Protein AF-A0A9D7C7S6-F1 (afdb_monomer)

Secondary structure (DSSP, 8-state):
---TT-SSPPP---TTTS--EEEEEEEEEEE--TTSTTEEEEEEEEEEEEEEEEESSBS-SSS-TTSBPTT-EEEEEEEEEEEEEEEEEE-TTSEEEEEEEEEEEEEEEETTTEEEEEEEEEEEEEEEEEEGGGTTEEEEEEEEEEEEEEEEEETTS-----SEEEEEEEEEEEEE-

Structure (mmCIF, N/CA/C/O backbone):
data_AF-A0A9D7C7S6-F1
#
_entry.id   AF-A0A9D7C7S6-F1
#
loop_
_atom_site.group_PDB
_atom_site.id
_atom_site.type_symbol
_atom_site.label_atom_id
_atom_site.label_alt_id
_atom_site.label_comp_id
_atom_site.label_asym_id
_atom_site.label_entity_id
_atom_site.label_seq_id
_atom_site.pdbx_PDB_ins_code
_atom_site.Cartn_x
_atom_site.Cartn_y
_atom_site.Cartn_z
_atom_site.occupancy
_atom_site.B_iso_or_equiv
_atom_site.auth_seq_id
_atom_site.auth_comp_id
_atom_site.auth_asym_id
_atom_site.auth_atom_id
_atom_site.pdbx_PDB_model_num
ATOM 1 N N . MET A 1 1 ? 17.535 4.057 -43.728 1.00 37.56 1 MET A N 1
ATOM 2 C CA . MET A 1 1 ? 18.943 4.141 -44.164 1.00 37.56 1 MET A CA 1
ATOM 3 C C . MET A 1 1 ? 19.696 4.804 -43.029 1.00 37.56 1 MET A C 1
ATOM 5 O O . MET A 1 1 ? 19.274 5.884 -42.623 1.00 37.56 1 MET A O 1
ATOM 9 N N . ALA A 1 2 ? 20.692 4.121 -42.466 1.00 46.72 2 ALA A N 1
ATOM 10 C CA . ALA A 1 2 ? 21.503 4.664 -41.384 1.00 46.72 2 ALA A CA 1
ATOM 11 C C . ALA A 1 2 ? 22.285 5.886 -41.866 1.00 46.72 2 ALA A C 1
ATOM 13 O O . ALA A 1 2 ? 22.820 5.862 -42.972 1.00 46.72 2 ALA A O 1
ATOM 14 N N . ASP A 1 3 ? 22.282 6.953 -41.067 1.00 51.72 3 ASP A N 1
ATOM 15 C CA . ASP A 1 3 ? 23.104 8.132 -41.324 1.00 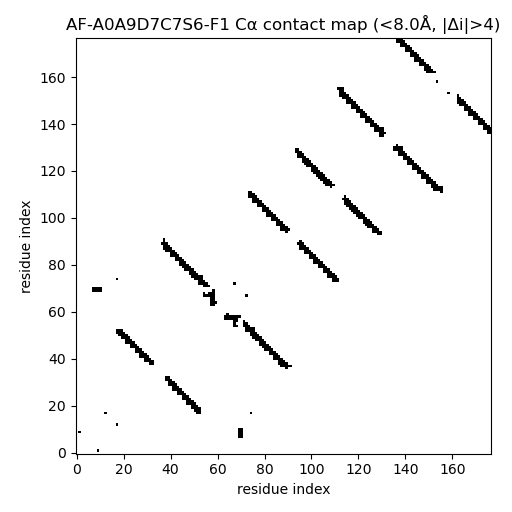51.72 3 ASP A CA 1
ATOM 16 C C . ASP A 1 3 ? 24.534 7.815 -40.860 1.00 51.72 3 ASP A C 1
ATOM 18 O O . ASP A 1 3 ? 24.745 7.635 -39.659 1.00 51.72 3 ASP A O 1
ATOM 22 N N . PRO A 1 4 ? 25.508 7.704 -41.779 1.00 55.78 4 PRO A N 1
ATOM 23 C CA . PRO A 1 4 ? 26.873 7.316 -41.441 1.00 55.78 4 PRO A CA 1
ATOM 24 C C . PRO A 1 4 ? 27.629 8.385 -40.633 1.00 55.78 4 PRO A C 1
ATOM 26 O O . PRO A 1 4 ? 28.754 8.126 -40.212 1.00 55.78 4 PRO A O 1
ATOM 29 N N . ALA A 1 5 ? 27.054 9.576 -40.422 1.00 61.16 5 ALA A N 1
ATOM 30 C CA . ALA A 1 5 ? 27.671 10.650 -39.644 1.00 61.16 5 ALA A CA 1
ATOM 31 C C . ALA A 1 5 ? 27.493 10.507 -38.121 1.00 61.16 5 ALA A C 1
ATOM 33 O O . ALA A 1 5 ? 28.120 11.250 -37.363 1.00 61.16 5 ALA A O 1
ATOM 34 N N . LEU A 1 6 ? 26.642 9.588 -37.656 1.00 56.22 6 LEU A N 1
ATOM 35 C CA . LEU A 1 6 ? 26.353 9.434 -36.233 1.00 56.22 6 LEU A CA 1
ATOM 36 C C . LEU A 1 6 ? 27.237 8.336 -35.615 1.00 56.22 6 LEU A C 1
ATOM 38 O O . LEU A 1 6 ? 27.232 7.209 -36.105 1.00 56.22 6 LEU A O 1
ATOM 42 N N . PRO A 1 7 ? 27.989 8.621 -34.531 1.00 58.31 7 PRO A N 1
ATOM 43 C CA . PRO A 1 7 ? 28.917 7.666 -33.914 1.00 58.31 7 PRO A CA 1
ATOM 44 C C . PRO A 1 7 ? 28.220 6.571 -33.080 1.00 58.31 7 PRO A C 1
ATOM 46 O O . PRO A 1 7 ? 28.862 5.935 -32.248 1.00 58.31 7 PRO A O 1
ATOM 49 N N . PHE A 1 8 ? 26.916 6.366 -33.261 1.00 56.53 8 PHE A N 1
ATOM 50 C CA . PHE A 1 8 ?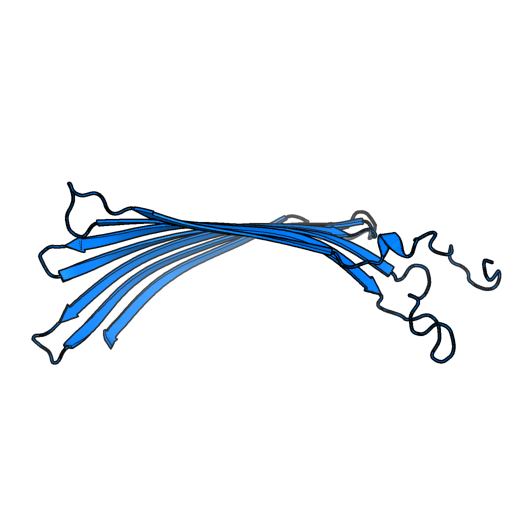 26.088 5.447 -32.482 1.00 56.53 8 PHE A CA 1
ATOM 51 C C . PHE A 1 8 ? 25.145 4.653 -33.394 1.00 56.53 8 PHE A C 1
ATOM 53 O O . PHE A 1 8 ? 24.718 5.126 -34.448 1.00 56.53 8 PHE A O 1
ATOM 60 N N . GLU A 1 9 ? 24.853 3.419 -32.985 1.00 55.91 9 GLU A N 1
ATOM 61 C CA . GLU A 1 9 ? 24.022 2.473 -33.728 1.00 55.91 9 GLU A CA 1
ATOM 62 C C . GLU A 1 9 ? 22.568 2.979 -33.811 1.00 55.91 9 GLU A C 1
ATOM 64 O O . GLU A 1 9 ? 22.035 3.537 -32.852 1.00 55.91 9 GLU A O 1
ATOM 69 N N . GLN A 1 10 ? 21.929 2.852 -34.979 1.00 56.25 10 GLN A N 1
ATOM 70 C CA . GLN A 1 10 ? 20.525 3.240 -35.142 1.00 56.25 10 GLN A CA 1
ATOM 71 C C . GLN A 1 10 ? 19.610 2.156 -34.567 1.00 56.25 10 GLN A C 1
ATOM 73 O O . GLN A 1 10 ? 19.699 1.001 -34.982 1.00 56.25 10 GLN A O 1
ATOM 78 N N . ASP A 1 11 ? 18.699 2.545 -33.671 1.00 57.41 11 ASP A N 1
ATOM 79 C CA . ASP A 1 11 ? 17.731 1.630 -33.063 1.00 57.41 11 ASP A CA 1
ATOM 80 C C . ASP A 1 11 ? 16.878 0.919 -34.130 1.00 57.41 11 ASP A C 1
ATOM 82 O O . ASP A 1 11 ? 16.282 1.550 -35.007 1.00 57.41 11 ASP A O 1
ATOM 86 N N . SER A 1 12 ? 16.799 -0.413 -34.042 1.00 59.94 12 SER A N 1
ATOM 87 C CA . SER A 1 12 ? 16.034 -1.288 -34.950 1.00 59.94 12 SER A CA 1
ATOM 88 C C . SER A 1 12 ? 14.562 -1.461 -34.540 1.00 59.94 12 SER A C 1
ATOM 90 O O . SER A 1 12 ? 13.911 -2.434 -34.916 1.00 59.94 12 SER A O 1
ATOM 92 N N . LEU A 1 13 ? 14.033 -0.514 -33.763 1.00 64.44 13 LEU A N 1
ATOM 93 C CA . LEU A 1 13 ? 12.711 -0.597 -33.146 1.00 64.44 13 LEU A CA 1
ATOM 94 C C . LEU A 1 13 ? 11.596 -0.346 -34.170 1.00 64.44 13 LEU A C 1
ATOM 96 O O . LEU A 1 13 ? 11.633 0.613 -34.947 1.00 64.44 13 LEU A O 1
ATOM 100 N N . SER A 1 14 ? 10.591 -1.221 -34.171 1.00 66.50 14 SER A N 1
ATOM 101 C CA . SER A 1 14 ? 9.409 -1.115 -35.027 1.00 66.50 14 SER A CA 1
ATOM 102 C C . SER A 1 14 ? 8.343 -0.230 -34.373 1.00 66.50 14 SER A C 1
ATOM 104 O O . SER A 1 14 ? 8.267 -0.120 -33.153 1.00 66.50 14 SER A O 1
ATOM 106 N N . ASN A 1 15 ? 7.436 0.354 -35.167 1.00 65.69 15 ASN A N 1
ATOM 107 C CA . ASN A 1 15 ? 6.277 1.094 -34.641 1.00 65.69 15 ASN A CA 1
ATOM 108 C C . ASN A 1 15 ? 5.407 0.248 -33.687 1.00 65.69 15 ASN A C 1
ATOM 110 O O . ASN A 1 15 ? 4.714 0.807 -32.841 1.00 65.69 15 ASN A O 1
ATOM 114 N N . SER A 1 16 ? 5.430 -1.083 -33.820 1.00 66.19 16 SER A N 1
ATOM 115 C CA . SER A 1 16 ? 4.766 -2.014 -32.895 1.00 66.19 16 SER A CA 1
ATOM 116 C C . SER A 1 16 ? 5.350 -1.989 -31.483 1.00 66.19 16 SER A C 1
ATOM 118 O O . SER A 1 16 ? 4.636 -2.281 -30.526 1.00 66.19 16 SER A O 1
ATOM 120 N N . ASP A 1 17 ? 6.624 -1.627 -31.363 1.00 68.38 17 ASP A N 1
ATOM 121 C CA . ASP A 1 17 ? 7.404 -1.703 -30.127 1.00 68.38 17 ASP A CA 1
ATOM 122 C C . ASP A 1 17 ? 7.366 -0.373 -29.359 1.00 68.38 17 ASP A C 1
ATOM 124 O O . ASP A 1 17 ? 7.762 -0.304 -28.205 1.00 68.38 17 ASP A O 1
ATOM 128 N N . ILE A 1 18 ? 6.865 0.687 -30.003 1.00 72.94 18 ILE A N 1
ATOM 129 C CA . ILE A 1 18 ? 6.716 2.039 -29.442 1.00 72.94 18 ILE A CA 1
ATOM 130 C C . ILE A 1 18 ? 5.276 2.262 -28.940 1.00 72.94 18 ILE A C 1
ATOM 132 O O . ILE A 1 18 ? 4.985 3.226 -28.246 1.00 72.94 18 ILE A O 1
ATOM 136 N N . GLY A 1 19 ? 4.332 1.390 -29.297 1.00 79.06 19 GLY A N 1
ATOM 137 C CA . GLY A 1 19 ? 2.934 1.558 -28.911 1.00 79.06 19 GLY A CA 1
ATOM 138 C C . GLY A 1 19 ? 2.710 1.342 -27.415 1.00 79.06 19 GLY A C 1
ATOM 139 O O . GLY A 1 19 ? 2.844 0.215 -26.933 1.00 79.06 19 GLY A O 1
ATOM 140 N N . ASP A 1 20 ? 2.272 2.388 -26.712 1.00 83.81 20 ASP A N 1
ATOM 141 C CA . ASP A 1 20 ? 1.871 2.279 -25.311 1.00 83.81 20 ASP A CA 1
ATOM 142 C C . ASP A 1 20 ? 0.678 1.330 -25.171 1.00 83.81 20 ASP A C 1
ATOM 144 O O . ASP A 1 20 ? -0.356 1.467 -25.837 1.00 83.81 20 ASP A O 1
ATOM 148 N N . ARG A 1 21 ? 0.799 0.360 -24.267 1.00 90.00 21 ARG A N 1
ATOM 149 C CA . ARG A 1 21 ? -0.287 -0.568 -23.943 1.00 90.00 21 ARG A CA 1
ATOM 150 C C . ARG A 1 21 ? -0.342 -0.779 -22.446 1.00 90.00 21 ARG A C 1
ATOM 152 O O . ARG A 1 21 ? 0.669 -1.013 -21.795 1.00 90.00 21 ARG A O 1
ATOM 159 N N . SER A 1 22 ? -1.546 -0.734 -21.896 1.00 92.81 22 SER A N 1
ATOM 160 C CA . SER A 1 22 ? -1.767 -1.039 -20.490 1.00 92.81 22 SER A CA 1
ATOM 161 C C . SER A 1 22 ? -2.998 -1.910 -20.309 1.00 92.81 22 SER A C 1
ATOM 163 O O . SER A 1 22 ? -3.976 -1.830 -21.054 1.00 92.81 22 SER A O 1
ATOM 165 N N . GLY A 1 23 ? -2.931 -2.773 -19.305 1.00 95.31 23 GLY A N 1
ATOM 166 C CA . GLY A 1 23 ? -4.035 -3.600 -18.855 1.00 95.31 23 GLY A CA 1
ATOM 167 C C . GLY A 1 23 ? -4.186 -3.429 -17.357 1.00 95.31 23 GLY A C 1
ATOM 168 O O . GLY A 1 23 ? -3.202 -3.499 -16.627 1.00 95.31 23 GLY A O 1
ATOM 169 N N . ARG A 1 24 ? -5.414 -3.204 -16.884 1.00 95.12 24 ARG A N 1
ATOM 170 C CA . ARG A 1 24 ? -5.700 -3.066 -15.456 1.00 95.12 24 ARG A CA 1
ATOM 171 C C . ARG A 1 24 ? -6.882 -3.932 -15.057 1.00 95.12 24 ARG A C 1
ATOM 173 O O . ARG A 1 24 ? -7.954 -3.852 -15.651 1.00 95.12 24 ARG A O 1
ATOM 180 N N . PHE A 1 25 ? -6.699 -4.692 -13.989 1.00 97.06 25 PHE A N 1
ATOM 181 C CA . PHE A 1 25 ? -7.733 -5.480 -13.342 1.00 97.06 25 PHE A CA 1
ATOM 182 C C . PHE A 1 25 ? -7.942 -4.983 -11.912 1.00 97.06 25 PHE 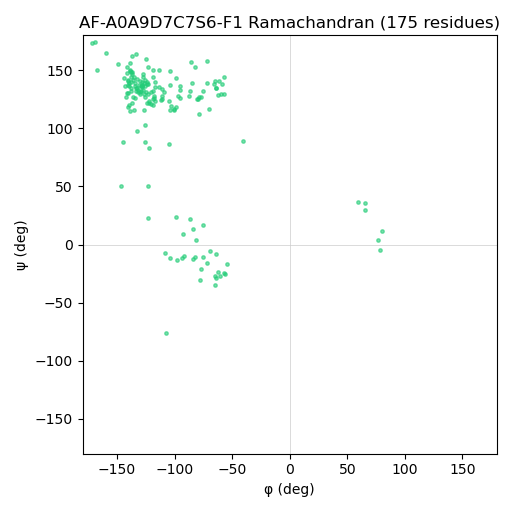A C 1
ATOM 184 O O . PHE A 1 25 ? -6.980 -4.734 -11.194 1.00 97.06 25 PHE A O 1
ATOM 191 N N . ASN A 1 26 ? -9.201 -4.837 -11.499 1.00 97.25 26 ASN A N 1
ATOM 192 C CA . ASN A 1 26 ? -9.585 -4.413 -10.154 1.00 97.25 26 ASN A CA 1
ATOM 193 C C . ASN A 1 26 ? -10.588 -5.403 -9.575 1.00 97.25 26 ASN A C 1
ATOM 195 O O . ASN A 1 26 ? -11.525 -5.800 -10.269 1.00 97.25 26 ASN A O 1
ATOM 199 N N . PHE A 1 27 ? -10.456 -5.721 -8.291 1.00 97.00 27 PHE A N 1
ATOM 200 C CA . PHE A 1 27 ? -11.461 -6.493 -7.573 1.00 97.00 27 PHE A CA 1
ATOM 201 C C . PHE A 1 27 ? -11.698 -5.955 -6.165 1.00 97.00 27 PHE A C 1
ATOM 203 O O . PHE A 1 27 ? -10.818 -5.391 -5.512 1.00 97.00 27 PHE A O 1
ATOM 210 N N . ASN A 1 28 ? -12.928 -6.143 -5.697 1.00 97.62 28 ASN A N 1
ATOM 211 C CA . ASN A 1 28 ? -13.362 -5.789 -4.357 1.00 97.62 28 ASN A CA 1
ATOM 212 C C . ASN A 1 28 ? -14.290 -6.891 -3.855 1.00 97.62 28 ASN A C 1
ATOM 214 O O . ASN A 1 28 ? -15.336 -7.145 -4.454 1.00 97.62 28 ASN A O 1
ATOM 218 N N . LEU A 1 29 ? -13.899 -7.546 -2.769 1.00 96.94 29 LEU A N 1
ATOM 219 C CA . LEU A 1 29 ? -14.709 -8.556 -2.113 1.00 96.94 29 LEU A CA 1
ATOM 220 C C . LEU A 1 29 ? -14.974 -8.129 -0.676 1.00 96.94 29 LEU A C 1
ATOM 222 O O . LEU A 1 29 ? -14.061 -7.789 0.077 1.00 96.94 29 LEU A O 1
ATOM 226 N N . ARG A 1 30 ? -16.243 -8.200 -0.275 1.00 97.06 30 ARG A N 1
ATOM 227 C CA . ARG A 1 30 ? -16.678 -7.905 1.086 1.00 97.06 30 ARG A CA 1
ATOM 228 C C . ARG A 1 30 ? -17.564 -9.018 1.611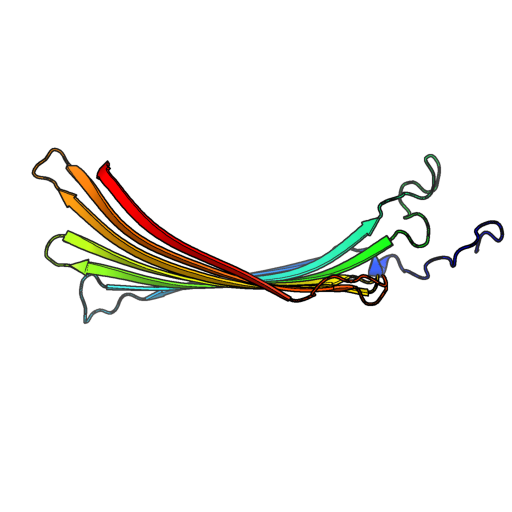 1.00 97.06 30 ARG A C 1
ATOM 230 O O . ARG A 1 30 ? -18.550 -9.384 0.980 1.00 97.06 30 ARG A O 1
ATOM 237 N N . TYR A 1 31 ? -17.255 -9.482 2.813 1.00 96.38 31 TYR A N 1
ATOM 238 C CA . TYR A 1 31 ? -18.014 -10.497 3.520 1.00 96.38 31 TYR A CA 1
ATOM 239 C C . TYR A 1 31 ? -18.425 -10.008 4.913 1.00 96.38 31 TYR A C 1
ATOM 241 O O . TYR A 1 31 ? -17.649 -9.387 5.643 1.00 96.38 31 TYR A O 1
ATOM 249 N N . ARG A 1 32 ? -19.680 -10.279 5.279 1.00 96.12 32 ARG A N 1
ATOM 250 C CA . ARG A 1 32 ? -20.238 -10.003 6.607 1.00 96.12 32 ARG A CA 1
ATOM 251 C C . ARG A 1 32 ? -20.825 -11.301 7.161 1.00 96.12 32 ARG A C 1
ATOM 253 O O . ARG A 1 32 ? -21.884 -11.715 6.684 1.00 96.12 32 ARG A O 1
ATOM 260 N N . PRO A 1 33 ? -20.138 -11.977 8.094 1.00 93.56 33 PRO A N 1
ATOM 261 C CA . PRO A 1 33 ? -20.653 -13.205 8.682 1.00 93.56 33 PRO A CA 1
ATOM 262 C C . PRO A 1 33 ? -21.930 -12.928 9.483 1.00 93.56 33 PRO A C 1
ATOM 264 O O . PRO A 1 33 ? -22.014 -11.933 10.192 1.00 93.56 33 PRO A O 1
ATOM 267 N N . ARG A 1 34 ? -22.909 -13.838 9.400 1.00 91.50 34 ARG A N 1
ATOM 268 C CA . ARG A 1 34 ? -24.172 -13.742 10.162 1.00 91.50 34 ARG A CA 1
ATOM 269 C C . ARG A 1 34 ? -24.025 -14.128 11.636 1.00 91.50 34 ARG A C 1
ATOM 271 O O . ARG A 1 34 ? -24.857 -13.753 12.442 1.00 91.50 34 ARG A O 1
ATOM 278 N N . ASN A 1 35 ? -22.983 -14.887 11.974 1.00 92.69 35 ASN A N 1
ATOM 279 C CA . ASN A 1 35 ? -22.785 -15.419 13.325 1.00 92.69 35 ASN A CA 1
ATOM 280 C C . ASN A 1 35 ? -22.107 -14.416 14.271 1.00 92.69 35 ASN A C 1
ATOM 282 O O . ASN A 1 35 ? -22.041 -14.666 15.469 1.00 92.69 35 ASN A O 1
ATOM 286 N N . VAL A 1 36 ? -21.547 -13.324 13.737 1.00 92.12 36 VAL A N 1
ATOM 287 C CA . VAL A 1 36 ? -20.834 -12.306 14.516 1.00 92.12 36 VAL A CA 1
ATOM 288 C C . VAL A 1 36 ? -21.334 -10.936 14.087 1.00 92.12 36 VAL A C 1
ATOM 290 O O . VAL A 1 36 ? -20.883 -10.379 13.082 1.00 92.12 36 VAL A O 1
ATOM 293 N N . ASP A 1 37 ? -22.267 -10.396 14.863 1.00 92.94 37 ASP A N 1
ATOM 294 C CA . ASP A 1 37 ? -22.820 -9.072 14.615 1.00 92.94 37 ASP A CA 1
ATOM 295 C C . ASP A 1 37 ? -21.732 -7.996 14.690 1.00 92.94 37 ASP A C 1
ATOM 297 O O . ASP A 1 37 ? -20.811 -8.050 15.504 1.00 92.94 37 ASP A O 1
ATOM 301 N N . GLY A 1 38 ? -21.816 -7.014 13.793 1.00 92.88 38 GLY A N 1
ATOM 302 C CA . GLY A 1 38 ? -20.857 -5.911 13.727 1.00 92.88 38 GLY A CA 1
ATOM 303 C C . GLY A 1 38 ? -19.522 -6.243 13.048 1.00 92.88 38 GLY A C 1
ATOM 304 O O . GLY A 1 38 ? -18.732 -5.322 12.834 1.00 92.88 38 GLY A O 1
ATOM 305 N N . LEU A 1 39 ? -19.259 -7.498 12.656 1.00 96.81 39 LEU A N 1
ATOM 306 C CA . LEU A 1 39 ? -18.045 -7.882 11.926 1.00 96.81 39 LEU A CA 1
ATOM 307 C C . LEU A 1 39 ? -18.207 -7.706 10.406 1.00 96.81 39 LEU A C 1
ATOM 309 O O . LEU A 1 39 ? -19.165 -8.157 9.781 1.00 96.81 39 LEU A O 1
ATOM 313 N N . SER A 1 40 ? -17.221 -7.071 9.781 1.00 97.00 40 SER A N 1
ATOM 314 C CA . SER A 1 40 ? -17.096 -6.921 8.334 1.00 97.00 40 SER A CA 1
ATOM 315 C C . SER A 1 40 ? -15.652 -7.182 7.947 1.00 97.00 40 SER A C 1
ATOM 317 O O . SER A 1 40 ? -14.751 -6.521 8.448 1.00 97.00 40 SER A O 1
ATOM 319 N N . MET A 1 41 ? -15.431 -8.081 7.003 1.00 97.31 41 MET A N 1
ATOM 320 C CA . MET A 1 41 ? -14.113 -8.342 6.433 1.00 97.31 41 MET A CA 1
ATOM 321 C C . MET A 1 41 ? -14.164 -8.193 4.920 1.00 97.31 41 MET A C 1
ATOM 323 O O . MET A 1 41 ? -15.235 -8.243 4.311 1.00 97.31 41 MET A O 1
ATOM 327 N N . GLY A 1 42 ? -13.017 -7.983 4.306 1.00 97.62 42 GLY A N 1
ATOM 328 C CA . GLY A 1 42 ? -12.932 -7.911 2.865 1.00 97.62 42 GLY A CA 1
ATOM 329 C C . GLY A 1 42 ? -11.504 -7.867 2.383 1.00 97.62 42 GLY A C 1
ATOM 330 O O . GLY A 1 42 ? -10.558 -7.783 3.165 1.00 97.62 42 GLY A O 1
ATOM 331 N N . ILE A 1 43 ? -11.380 -7.943 1.072 1.00 97.50 43 ILE A N 1
ATOM 332 C CA . ILE A 1 43 ? -10.115 -7.885 0.373 1.00 97.50 43 ILE A CA 1
ATOM 333 C C . ILE A 1 43 ? -10.324 -7.102 -0.914 1.00 97.50 43 ILE A C 1
ATOM 335 O O . ILE A 1 43 ? -11.246 -7.378 -1.684 1.00 97.50 43 ILE A O 1
ATOM 339 N N . ASN A 1 44 ? -9.492 -6.090 -1.117 1.00 97.94 44 ASN A N 1
ATOM 340 C CA . ASN A 1 44 ? -9.472 -5.320 -2.353 1.00 97.94 44 ASN A CA 1
ATOM 341 C C . ASN A 1 44 ? -8.148 -5.577 -3.052 1.00 97.94 44 ASN A C 1
ATOM 343 O O . ASN A 1 44 ? -7.143 -5.804 -2.387 1.00 97.94 44 ASN A O 1
ATOM 347 N N . GLY A 1 45 ? -8.124 -5.503 -4.371 1.00 97.19 45 GLY A N 1
ATOM 348 C CA . GLY A 1 45 ? -6.864 -5.600 -5.082 1.00 97.19 45 GLY A CA 1
ATOM 349 C C . GLY A 1 45 ? -6.917 -5.029 -6.479 1.00 97.19 45 GLY A C 1
ATOM 350 O O . GLY A 1 45 ? -7.986 -4.776 -7.045 1.00 97.19 45 GLY A O 1
ATOM 351 N N . ASN A 1 46 ? -5.727 -4.820 -7.014 1.00 97.25 46 ASN A N 1
ATOM 352 C CA . ASN A 1 46 ? -5.495 -4.336 -8.359 1.00 97.25 46 ASN A CA 1
ATOM 353 C C . ASN A 1 46 ? -4.253 -5.012 -8.920 1.00 97.25 46 ASN A C 1
ATOM 355 O O . ASN A 1 46 ? -3.286 -5.227 -8.193 1.00 97.25 46 ASN A O 1
ATOM 359 N N . ALA A 1 47 ? -4.288 -5.306 -10.209 1.00 95.94 47 ALA A N 1
ATOM 360 C CA . ALA A 1 47 ? -3.115 -5.665 -10.981 1.00 95.94 47 ALA A CA 1
ATOM 361 C C . ALA A 1 47 ? -3.085 -4.783 -12.225 1.00 95.94 47 ALA A C 1
ATOM 363 O O . ALA A 1 47 ? -4.112 -4.598 -12.885 1.00 95.94 47 ALA A O 1
ATOM 364 N N . MET A 1 48 ? -1.919 -4.252 -12.549 1.00 95.94 48 MET A N 1
ATOM 365 C CA . MET A 1 48 ? -1.683 -3.459 -13.737 1.00 95.94 48 MET A CA 1
ATOM 366 C C . MET A 1 48 ? -0.418 -3.949 -14.420 1.00 95.94 48 MET A C 1
ATOM 368 O O . MET A 1 48 ? 0.593 -4.173 -13.765 1.00 95.94 48 MET A O 1
ATOM 372 N N . ILE A 1 49 ? -0.496 -4.097 -15.731 1.00 94.19 49 ILE A N 1
ATOM 373 C CA . ILE A 1 49 ? 0.654 -4.278 -16.609 1.00 94.19 49 ILE A CA 1
ATOM 374 C C . ILE A 1 49 ? 0.688 -3.091 -17.560 1.00 94.19 49 ILE A C 1
ATOM 376 O O . ILE A 1 49 ? -0.361 -2.622 -18.011 1.00 94.19 49 ILE A O 1
ATOM 380 N N . GLU A 1 50 ? 1.875 -2.589 -17.835 1.00 92.06 50 GLU A N 1
ATOM 381 C CA . GLU A 1 50 ? 2.094 -1.407 -18.650 1.00 92.06 50 GLU A CA 1
ATOM 382 C C . GLU A 1 50 ? 3.353 -1.605 -19.478 1.00 92.06 50 GLU A C 1
ATOM 384 O O . GLU A 1 50 ? 4.359 -2.098 -18.984 1.00 92.06 50 GLU A O 1
ATOM 389 N N . HIS A 1 51 ? 3.267 -1.227 -20.740 1.00 89.38 51 HIS A N 1
ATOM 390 C CA . HIS A 1 51 ? 4.387 -1.113 -21.647 1.00 89.38 51 HIS A CA 1
ATOM 391 C C . HIS A 1 51 ? 4.364 0.313 -22.163 1.00 89.38 51 HIS A C 1
ATOM 393 O O . HIS A 1 51 ? 3.347 0.744 -22.722 1.00 89.38 51 HIS A O 1
ATOM 399 N N . SER A 1 52 ? 5.450 1.031 -21.934 1.00 86.25 52 SER A N 1
ATOM 400 C CA . SER A 1 52 ? 5.583 2.427 -22.314 1.00 86.25 52 SER A CA 1
ATOM 401 C C . SER A 1 52 ? 6.949 2.696 -22.921 1.00 86.25 52 SER A C 1
ATOM 403 O O . SER A 1 52 ? 7.891 1.912 -22.785 1.00 86.25 52 SER A O 1
ATOM 405 N N . ASN A 1 53 ? 7.045 3.816 -23.623 1.00 83.38 53 ASN A N 1
ATOM 406 C CA . ASN A 1 53 ? 8.280 4.273 -24.231 1.00 83.38 53 ASN A CA 1
ATOM 407 C C . ASN A 1 53 ? 8.595 5.700 -23.769 1.00 83.38 53 ASN A C 1
ATOM 409 O O . ASN A 1 53 ? 7.708 6.542 -23.622 1.00 83.38 53 ASN A O 1
ATOM 413 N N . PHE A 1 54 ? 9.872 5.983 -23.538 1.00 81.56 54 PHE A N 1
ATOM 414 C CA . PHE A 1 54 ? 10.343 7.302 -23.143 1.00 81.56 54 PHE A CA 1
ATOM 415 C C . PHE A 1 54 ? 11.626 7.658 -23.890 1.00 81.56 54 PHE A C 1
ATOM 417 O O . PHE A 1 54 ? 12.568 6.871 -23.920 1.00 81.56 54 PHE A O 1
ATOM 424 N N . SER A 1 55 ? 11.689 8.868 -24.451 1.00 74.88 55 SER A N 1
ATOM 425 C CA . SER A 1 55 ? 12.907 9.420 -25.047 1.00 74.88 55 SER A CA 1
ATOM 426 C C . SER A 1 55 ? 13.240 10.768 -24.429 1.00 74.88 55 SER A C 1
ATOM 428 O O . SER A 1 55 ? 12.385 11.652 -24.354 1.00 74.88 55 SER A O 1
ATOM 430 N N . LEU A 1 56 ? 14.498 10.950 -24.025 1.00 70.88 56 LEU A N 1
ATOM 431 C CA . LEU A 1 56 ? 14.968 12.226 -23.483 1.00 70.88 56 LEU A CA 1
ATOM 432 C C . LEU A 1 56 ? 15.227 13.265 -24.589 1.00 70.88 56 LEU A C 1
ATOM 434 O O . LEU A 1 56 ? 15.068 14.462 -24.354 1.00 70.88 56 LEU A O 1
ATOM 438 N N . VAL A 1 57 ? 15.620 12.817 -25.789 1.00 73.69 57 VAL A N 1
ATOM 439 C CA . VAL A 1 57 ? 15.943 13.677 -26.939 1.00 73.69 57 VAL A CA 1
ATOM 440 C C . VAL A 1 57 ? 15.155 13.211 -28.164 1.00 73.69 57 VAL A C 1
ATOM 442 O O . VAL A 1 57 ? 15.031 12.015 -28.426 1.00 73.69 57 VAL A O 1
ATOM 445 N N . TRP A 1 58 ? 14.609 14.157 -28.923 1.00 69.19 58 TRP A N 1
ATOM 446 C CA . TRP A 1 58 ? 13.872 13.903 -30.165 1.00 69.19 58 TRP A CA 1
ATOM 447 C C . TRP A 1 58 ? 14.755 14.260 -31.366 1.00 69.19 58 TRP A C 1
ATOM 449 O O . TRP A 1 58 ? 15.633 15.112 -31.257 1.00 69.19 58 TRP A O 1
ATOM 459 N N . GLY A 1 59 ? 14.576 13.571 -32.493 1.00 63.41 59 GLY A N 1
ATOM 460 C CA . GLY A 1 59 ? 15.578 13.513 -33.558 1.00 63.41 59 GLY A CA 1
ATOM 461 C C . GLY A 1 59 ? 15.889 14.832 -34.278 1.00 63.41 59 GLY A C 1
ATOM 462 O O . GLY A 1 59 ? 17.025 15.011 -34.703 1.00 63.41 59 GLY A O 1
ATOM 463 N N . ASP A 1 60 ? 14.902 15.713 -34.469 1.00 63.38 60 ASP A N 1
ATOM 464 C CA . ASP A 1 60 ? 15.004 16.983 -35.218 1.00 63.38 60 ASP A CA 1
ATOM 465 C C . ASP A 1 60 ? 13.746 17.841 -34.933 1.00 63.38 60 ASP A C 1
ATOM 467 O O . ASP A 1 60 ? 12.676 17.273 -34.698 1.00 63.38 60 ASP A O 1
ATOM 471 N N . ASP A 1 61 ? 13.850 19.176 -34.970 1.00 61.50 61 ASP A N 1
ATOM 472 C CA . ASP A 1 61 ? 12.731 20.122 -34.810 1.00 61.50 61 ASP A CA 1
ATOM 473 C C . ASP A 1 61 ? 11.816 20.229 -36.048 1.00 61.50 61 ASP A C 1
ATOM 475 O O . ASP A 1 61 ? 10.719 20.784 -35.964 1.00 61.50 61 ASP A O 1
ATOM 479 N N . SER A 1 62 ? 12.236 19.654 -37.179 1.00 61.84 62 SER A N 1
ATOM 480 C CA . SER A 1 62 ? 11.558 19.765 -38.469 1.00 61.84 62 SER A CA 1
ATOM 481 C C . SER A 1 62 ? 10.848 18.467 -38.894 1.00 61.84 62 SER A C 1
ATOM 483 O O . SER A 1 62 ? 9.627 18.362 -38.783 1.00 61.84 62 SER A O 1
ATOM 485 N N . ALA A 1 63 ? 11.573 17.445 -39.368 1.00 59.38 63 ALA A N 1
ATOM 486 C CA . ALA A 1 63 ? 10.976 16.233 -39.963 1.00 59.38 63 ALA A CA 1
ATOM 487 C C . ALA A 1 63 ? 10.985 14.980 -39.060 1.00 59.38 63 ALA A C 1
ATOM 489 O O . ALA A 1 63 ? 10.346 13.978 -39.392 1.00 59.38 63 ALA A O 1
ATOM 490 N N . LYS A 1 64 ? 11.718 14.997 -37.936 1.00 56.69 64 LYS A N 1
ATOM 491 C CA . LYS A 1 64 ? 11.912 13.825 -37.051 1.00 56.69 64 LYS A CA 1
ATOM 492 C C . LYS A 1 64 ? 11.477 14.074 -35.602 1.00 56.69 64 LYS A C 1
ATOM 494 O O . LYS A 1 64 ? 11.890 13.333 -34.717 1.00 56.69 64 LYS A O 1
ATOM 499 N N . ILE A 1 65 ? 10.592 15.046 -35.370 1.00 58.38 65 ILE A N 1
ATOM 500 C CA . ILE A 1 65 ? 10.084 15.395 -34.032 1.00 58.38 65 ILE A CA 1
ATOM 501 C C . ILE A 1 65 ? 9.353 14.235 -33.334 1.00 58.38 65 ILE A C 1
ATOM 503 O O . ILE A 1 65 ? 9.358 14.146 -32.114 1.00 58.38 65 ILE A O 1
ATOM 507 N N . TYR A 1 66 ? 8.775 13.304 -34.102 1.00 61.94 66 TYR A N 1
ATOM 508 C CA . TYR A 1 66 ? 8.092 12.109 -33.585 1.00 61.94 66 TYR A CA 1
ATOM 509 C C . TYR A 1 66 ? 8.998 10.875 -33.476 1.00 61.94 66 TYR A C 1
ATOM 511 O O . TYR A 1 66 ? 8.505 9.768 -33.275 1.00 61.94 66 TYR A O 1
ATOM 519 N N . ARG A 1 67 ? 10.313 11.024 -33.673 1.00 67.06 67 ARG A N 1
ATOM 520 C CA . ARG A 1 67 ? 11.279 9.929 -33.542 1.00 67.06 67 ARG A CA 1
ATOM 521 C C . ARG A 1 67 ? 12.270 10.266 -32.446 1.00 67.06 67 ARG A C 1
ATOM 523 O O . ARG A 1 67 ? 12.821 11.364 -32.428 1.00 67.06 67 ARG A O 1
AT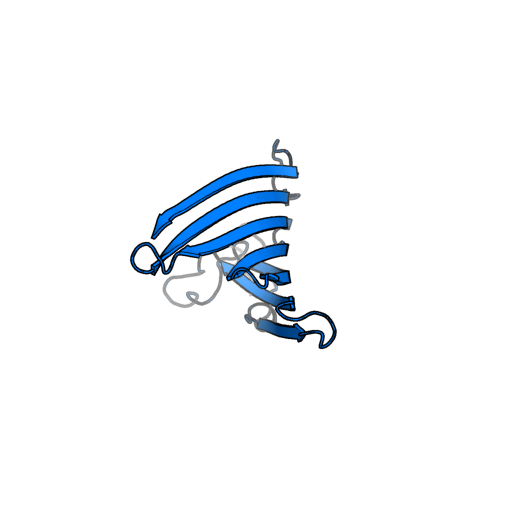OM 530 N N . ALA A 1 68 ? 12.508 9.312 -31.557 1.00 66.56 68 ALA A N 1
ATOM 531 C CA . ALA A 1 68 ? 13.578 9.412 -30.580 1.00 66.56 68 ALA A CA 1
ATOM 532 C C . ALA A 1 68 ? 14.929 9.614 -31.281 1.00 66.56 68 ALA A C 1
ATOM 534 O O . ALA A 1 68 ? 15.172 9.063 -32.361 1.00 66.56 68 ALA A O 1
ATOM 535 N N . PHE A 1 69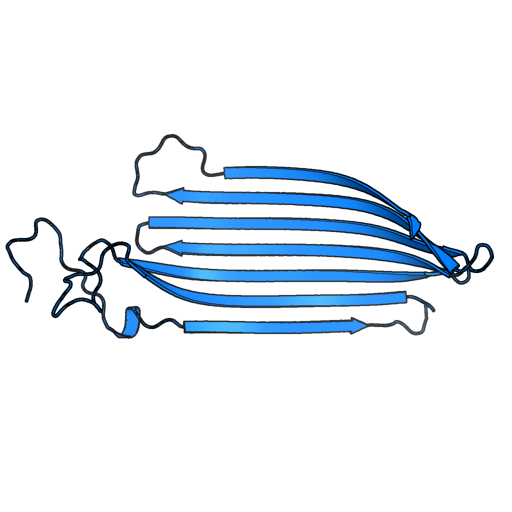 ? 15.808 10.409 -30.672 1.00 70.00 69 PHE A N 1
ATOM 536 C CA . PHE A 1 69 ? 17.203 10.449 -31.084 1.00 70.00 69 PHE A CA 1
ATOM 537 C C . PHE A 1 69 ? 17.821 9.066 -30.817 1.00 70.00 69 PHE A C 1
ATOM 539 O O . PHE A 1 69 ? 17.564 8.500 -29.748 1.00 70.00 69 PHE A O 1
ATOM 546 N N . PRO A 1 70 ? 18.589 8.486 -31.754 1.00 67.94 70 PRO A N 1
ATOM 547 C CA . PRO A 1 70 ? 19.024 7.099 -31.610 1.00 67.94 70 PRO A CA 1
ATOM 548 C C . PRO A 1 70 ? 19.831 6.876 -30.322 1.00 67.94 70 PRO A C 1
ATOM 550 O O . PRO A 1 70 ? 20.636 7.728 -29.937 1.00 67.94 70 PRO A O 1
ATOM 553 N N . GLY A 1 71 ? 19.575 5.762 -29.633 1.00 66.88 71 GLY A N 1
ATOM 554 C CA . GLY A 1 71 ? 20.216 5.421 -28.359 1.00 66.88 71 GLY A CA 1
ATOM 555 C C . GLY A 1 71 ? 19.678 6.176 -27.136 1.00 66.88 71 GLY A C 1
ATOM 556 O O . GLY A 1 71 ? 20.206 6.007 -26.038 1.00 66.88 71 GLY A O 1
ATOM 557 N N . THR A 1 72 ? 18.640 7.010 -27.292 1.00 73.44 72 THR A N 1
ATOM 558 C CA . THR A 1 72 ? 17.984 7.717 -26.168 1.00 73.44 72 THR A CA 1
ATOM 559 C C . THR A 1 72 ? 16.594 7.184 -25.832 1.00 73.44 72 THR A C 1
ATOM 561 O O . THR A 1 72 ? 16.025 7.575 -24.809 1.00 73.44 72 THR A O 1
ATOM 564 N N . LEU A 1 73 ? 16.063 6.275 -26.656 1.00 78.38 73 LEU A N 1
ATOM 565 C CA . LEU A 1 73 ? 14.784 5.620 -26.422 1.00 78.38 73 LEU A CA 1
ATOM 566 C C . LEU A 1 73 ? 14.937 4.522 -25.368 1.00 78.38 73 LEU A C 1
ATOM 568 O O . LEU A 1 73 ? 15.776 3.632 -25.481 1.00 78.38 73 LEU A O 1
ATOM 572 N N . THR A 1 74 ? 14.099 4.581 -24.343 1.00 80.88 74 THR A N 1
ATOM 573 C CA . THR A 1 74 ? 13.958 3.545 -23.325 1.00 80.88 74 THR A CA 1
ATOM 574 C C . THR A 1 74 ? 12.548 2.985 -23.408 1.00 80.88 74 THR A C 1
ATOM 576 O O . THR A 1 74 ? 11.577 3.735 -23.327 1.00 80.88 74 THR A O 1
ATOM 579 N N . ILE A 1 75 ? 12.439 1.675 -23.589 1.00 83.38 75 ILE A N 1
ATOM 580 C CA . ILE A 1 75 ? 11.183 0.936 -23.477 1.00 83.38 75 ILE A CA 1
ATOM 581 C C . ILE A 1 75 ? 11.115 0.382 -22.060 1.00 83.38 75 ILE A C 1
ATOM 583 O O . ILE A 1 75 ? 12.096 -0.180 -21.571 1.00 83.38 75 ILE A O 1
ATOM 587 N N . THR A 1 76 ? 9.971 0.549 -21.413 1.00 86.69 76 THR A N 1
ATOM 588 C CA . THR A 1 76 ? 9.736 0.107 -20.044 1.00 86.69 76 THR A CA 1
ATOM 589 C C . THR A 1 76 ? 8.557 -0.849 -20.016 1.00 86.69 76 THR A C 1
ATOM 591 O O . THR A 1 76 ? 7.441 -0.480 -20.380 1.00 86.69 76 THR A O 1
ATOM 594 N N . ASP A 1 77 ? 8.800 -2.065 -19.535 1.00 89.50 77 ASP A N 1
ATOM 595 C CA . ASP A 1 77 ? 7.756 -3.011 -19.161 1.00 89.50 77 ASP A CA 1
ATOM 596 C C . ASP A 1 77 ? 7.595 -2.988 -17.637 1.00 89.50 77 ASP A C 1
ATOM 598 O O . ASP A 1 77 ? 8.497 -3.347 -16.879 1.00 89.50 77 ASP A O 1
ATOM 602 N N . SER A 1 78 ? 6.427 -2.556 -17.172 1.00 92.19 78 SER A N 1
ATOM 603 C CA . SER A 1 78 ? 6.109 -2.438 -15.754 1.00 92.19 78 SER A CA 1
ATOM 604 C C . SER A 1 78 ? 4.933 -3.323 -15.370 1.00 92.19 78 SER A C 1
ATOM 606 O O . SER A 1 78 ? 3.938 -3.440 -16.088 1.00 92.19 78 SER A O 1
ATOM 608 N N . TRP A 1 79 ? 4.993 -3.886 -14.166 1.00 93.56 79 TRP A N 1
ATOM 609 C CA . TRP A 1 79 ? 3.818 -4.444 -13.506 1.00 93.56 79 TRP A CA 1
ATOM 610 C C . TRP A 1 79 ? 3.671 -3.873 -12.103 1.00 93.56 79 TRP A C 1
ATOM 612 O O . TRP A 1 79 ? 4.648 -3.601 -11.406 1.00 93.56 79 TRP A O 1
ATOM 622 N N . GLN A 1 80 ? 2.426 -3.676 -11.693 1.00 94.75 80 GLN A N 1
ATOM 623 C CA . GLN A 1 80 ? 2.059 -3.159 -10.384 1.00 94.75 80 GLN A CA 1
ATOM 624 C C . GLN A 1 80 ? 0.930 -4.016 -9.828 1.00 94.75 80 GLN A C 1
ATOM 626 O O . GLN A 1 80 ? -0.014 -4.364 -10.536 1.00 94.75 80 GLN A O 1
ATOM 631 N N . PHE A 1 81 ? 1.012 -4.362 -8.553 1.00 96.25 81 PHE A N 1
ATOM 632 C CA . PHE A 1 81 ? 0.005 -5.156 -7.872 1.00 96.25 81 PHE A CA 1
ATOM 633 C C . PHE A 1 81 ? -0.212 -4.629 -6.467 1.00 96.25 81 PHE A C 1
ATOM 635 O O . PHE A 1 81 ? 0.742 -4.299 -5.760 1.00 96.25 81 PHE A O 1
ATOM 642 N N . TYR A 1 82 ? -1.469 -4.610 -6.035 1.00 96.06 82 TYR A N 1
ATOM 643 C CA . TYR A 1 82 ? -1.781 -4.392 -4.635 1.00 96.06 82 TYR A CA 1
ATOM 644 C C . TYR A 1 82 ? -2.878 -5.310 -4.130 1.00 96.06 82 TYR A C 1
ATOM 646 O O . TYR A 1 82 ? -3.810 -5.662 -4.857 1.00 96.06 82 TYR A O 1
ATOM 654 N N . LEU A 1 83 ? -2.770 -5.648 -2.848 1.00 97.31 83 LEU A N 1
ATOM 655 C CA . LEU A 1 83 ? -3.736 -6.448 -2.115 1.00 97.31 83 LEU A CA 1
ATOM 656 C C . LEU A 1 83 ? -3.968 -5.853 -0.728 1.00 97.31 83 LEU A C 1
ATOM 658 O O . LEU A 1 83 ? -3.042 -5.758 0.077 1.00 97.31 83 LEU A O 1
ATOM 662 N N . ASP A 1 84 ? -5.223 -5.522 -0.444 1.00 97.94 84 ASP A N 1
ATOM 663 C CA . ASP A 1 84 ? -5.654 -4.803 0.750 1.00 97.94 84 ASP A CA 1
ATOM 664 C C . ASP A 1 84 ? -6.689 -5.611 1.538 1.00 97.94 84 ASP A C 1
ATOM 666 O O . ASP A 1 84 ? -7.902 -5.397 1.384 1.00 97.94 84 ASP A O 1
ATOM 670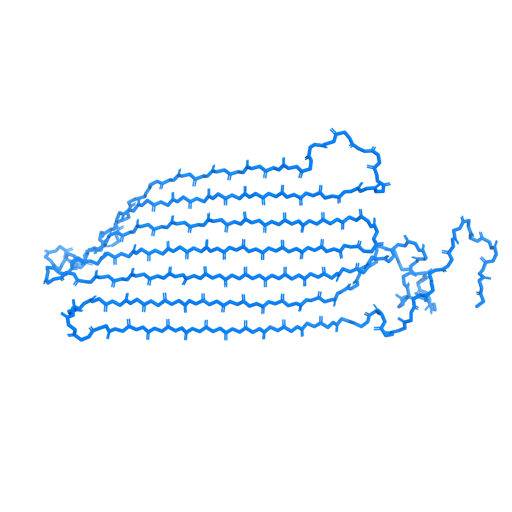 N N . PRO A 1 85 ? -6.265 -6.563 2.380 1.00 97.38 85 PRO A N 1
ATOM 671 C CA . PRO A 1 85 ? -7.179 -7.181 3.315 1.00 97.38 85 PRO A CA 1
ATOM 672 C C . PRO A 1 85 ? -7.532 -6.193 4.434 1.00 97.38 85 PRO A C 1
ATOM 674 O O . PRO A 1 85 ? -6.697 -5.452 4.961 1.00 97.38 85 PRO A O 1
ATOM 677 N N . TYR A 1 86 ? -8.806 -6.182 4.812 1.00 98.19 86 TYR A N 1
ATOM 678 C CA . TYR A 1 86 ? -9.303 -5.346 5.894 1.00 98.19 86 TYR A CA 1
ATOM 679 C C . TYR A 1 86 ? -10.345 -6.072 6.733 1.00 98.19 86 TYR A C 1
ATOM 681 O O . TYR A 1 86 ? -11.152 -6.866 6.244 1.00 98.19 86 TYR A O 1
ATOM 689 N N . ILE A 1 87 ? -10.355 -5.743 8.019 1.00 97.94 87 ILE A N 1
ATOM 690 C CA . ILE A 1 87 ? -11.336 -6.207 8.989 1.00 97.94 87 ILE A CA 1
ATOM 691 C C . ILE A 1 87 ? -11.820 -4.990 9.773 1.00 97.94 87 ILE A C 1
ATOM 693 O O . ILE A 1 87 ? -11.048 -4.141 10.209 1.00 97.94 87 ILE A O 1
ATOM 697 N N . THR A 1 88 ? -13.128 -4.869 9.932 1.00 97.62 88 THR A N 1
ATOM 698 C CA . THR A 1 88 ? -13.775 -3.874 10.782 1.00 97.62 88 THR A CA 1
ATOM 699 C C . THR A 1 88 ? -14.739 -4.590 11.708 1.00 97.62 88 THR A C 1
ATOM 701 O O . THR A 1 88 ? -15.532 -5.409 11.250 1.00 97.62 88 THR A O 1
ATOM 704 N N . TYR A 1 89 ? -14.694 -4.260 12.991 1.00 97.44 89 TYR A N 1
ATOM 705 C CA . TYR A 1 89 ? -15.584 -4.817 13.997 1.00 97.44 89 TYR A CA 1
ATOM 706 C C . TYR A 1 89 ? -16.207 -3.700 14.829 1.00 97.44 89 TYR A C 1
ATOM 708 O O . TYR A 1 89 ? -15.495 -2.831 15.331 1.00 97.44 89 TYR A O 1
ATOM 716 N N . PHE A 1 90 ? -17.528 -3.723 14.963 1.00 96.81 90 PHE A N 1
ATOM 717 C CA . PHE A 1 90 ? -18.279 -2.842 15.849 1.00 96.81 90 PHE A CA 1
ATOM 718 C C . PHE A 1 90 ? -18.699 -3.616 17.092 1.00 96.81 90 PHE A C 1
ATOM 720 O O . PHE A 1 90 ? -19.432 -4.597 16.994 1.00 96.81 90 PHE A O 1
ATOM 727 N N . THR A 1 91 ? -18.253 -3.170 18.263 1.00 94.69 91 THR A N 1
ATOM 728 C CA . THR A 1 91 ? -18.720 -3.734 19.528 1.00 94.69 91 THR A CA 1
ATOM 729 C C . THR A 1 91 ? -20.164 -3.298 19.808 1.00 94.69 91 THR A C 1
ATOM 731 O O . THR A 1 91 ? -20.580 -2.219 19.372 1.00 94.69 91 THR A O 1
ATOM 734 N N . PRO A 1 92 ? -20.906 -4.040 20.652 1.00 91.56 92 PRO A N 1
ATOM 735 C CA . PRO A 1 92 ? -22.213 -3.594 21.144 1.00 91.56 92 PRO A CA 1
ATOM 736 C C . PRO A 1 92 ? -22.171 -2.234 21.863 1.00 91.56 92 PRO A C 1
ATOM 738 O O . PRO A 1 92 ? -23.165 -1.521 21.917 1.00 91.56 92 PRO A O 1
ATOM 741 N N . SER A 1 93 ? -21.008 -1.849 22.403 1.00 90.31 93 SER A N 1
ATOM 742 C CA . SER A 1 93 ? -20.790 -0.556 23.064 1.00 90.31 93 SER A CA 1
ATOM 743 C C . SER A 1 93 ? -20.507 0.608 22.100 1.00 90.31 93 SER A C 1
ATOM 745 O O . SER A 1 93 ? -20.201 1.711 22.568 1.00 90.31 93 SER A O 1
ATOM 747 N N . GLY A 1 94 ? -20.571 0.368 20.784 1.00 91.12 94 GLY A N 1
ATOM 748 C CA . GLY A 1 94 ? -20.341 1.359 19.728 1.00 91.12 94 GLY A CA 1
ATOM 749 C C . GLY A 1 94 ? -18.866 1.646 19.432 1.00 91.12 94 GLY A C 1
ATOM 750 O O . GLY A 1 94 ? -18.559 2.614 18.742 1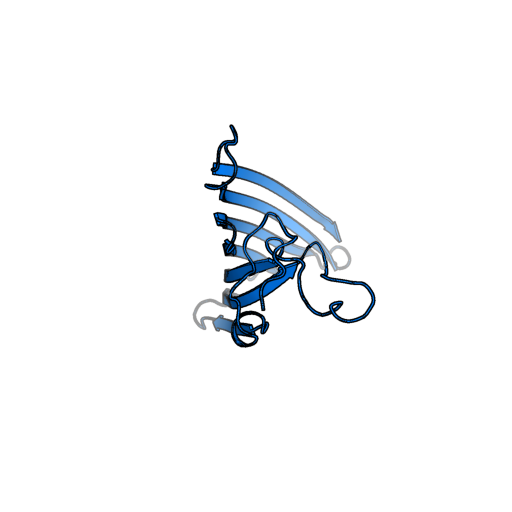.00 91.12 94 GLY A O 1
ATOM 751 N N . LEU A 1 95 ? -17.935 0.843 19.961 1.00 94.62 95 LEU A N 1
ATOM 752 C CA . LEU A 1 95 ? -16.510 0.961 19.653 1.00 94.62 95 LEU A CA 1
ATOM 753 C C . LEU A 1 95 ? -16.227 0.281 18.310 1.00 94.62 95 LEU A C 1
ATOM 755 O O . LEU A 1 95 ? -16.532 -0.895 18.119 1.00 94.62 95 LEU A O 1
ATOM 759 N N . ARG A 1 96 ? -15.621 1.016 17.381 1.00 96.88 96 ARG A N 1
ATOM 760 C CA . ARG A 1 96 ? -15.221 0.515 16.068 1.00 96.88 96 ARG A CA 1
ATOM 761 C C . ARG A 1 96 ? -13.733 0.196 16.066 1.00 96.88 96 ARG A C 1
ATOM 763 O O . ARG A 1 96 ? -12.917 1.107 16.162 1.00 96.88 96 ARG A O 1
ATOM 770 N N . HIS A 1 97 ? -13.395 -1.070 15.864 1.00 97.44 97 HIS A N 1
ATOM 771 C CA . HIS A 1 97 ? -12.048 -1.545 15.565 1.00 97.44 97 HIS A CA 1
ATOM 772 C C . HIS A 1 97 ? -11.867 -1.675 14.053 1.00 97.44 97 HIS A C 1
ATOM 774 O O . HIS A 1 97 ? -12.744 -2.187 13.359 1.00 97.44 97 HIS A O 1
ATOM 780 N N . SER A 1 98 ? -10.731 -1.226 13.533 1.00 97.88 98 SER A N 1
ATOM 781 C CA . SER A 1 98 ? -10.387 -1.264 12.115 1.00 97.88 98 SER A CA 1
ATOM 782 C C . SER A 1 98 ? -8.954 -1.747 11.971 1.00 97.88 98 SER A C 1
ATOM 784 O O . SER A 1 98 ? -8.035 -1.061 12.398 1.00 97.88 98 SER A O 1
ATOM 786 N N . LEU A 1 99 ? -8.774 -2.904 11.346 1.00 98.25 99 LEU A N 1
ATOM 787 C CA . LEU A 1 99 ? -7.480 -3.439 10.954 1.00 98.25 99 LEU A CA 1
ATOM 788 C C . LEU A 1 99 ? -7.405 -3.419 9.432 1.00 98.25 99 LEU A C 1
ATOM 790 O O . LEU A 1 99 ? -8.278 -3.969 8.759 1.00 98.25 99 LEU A O 1
ATOM 794 N N . LYS A 1 100 ? -6.387 -2.768 8.887 1.00 97.88 100 LYS A N 1
ATOM 795 C CA . LYS A 1 100 ? -6.138 -2.701 7.449 1.00 97.88 100 LYS A CA 1
ATOM 796 C C . LYS A 1 100 ? -4.690 -3.059 7.203 1.00 97.88 100 LYS A C 1
ATOM 798 O O . LYS A 1 100 ? -3.815 -2.608 7.937 1.00 97.88 100 LYS A O 1
ATOM 803 N N . SER A 1 101 ? -4.431 -3.806 6.151 1.00 97.81 101 SER A N 1
ATOM 804 C CA . SER A 1 101 ? -3.083 -3.926 5.623 1.00 97.81 101 SER A CA 1
ATOM 805 C C . SER A 1 101 ? -3.090 -3.768 4.116 1.00 97.81 101 SER A C 1
ATOM 807 O O . SER A 1 101 ? -4.143 -3.800 3.480 1.00 97.81 101 SER A O 1
ATOM 809 N N . ARG A 1 102 ? -1.907 -3.523 3.565 1.00 97.12 102 ARG A N 1
ATOM 810 C CA . ARG A 1 102 ? -1.663 -3.448 2.131 1.00 97.12 102 ARG A CA 1
ATOM 811 C C . ARG A 1 102 ? -0.334 -4.111 1.829 1.00 97.12 102 ARG A C 1
ATOM 813 O O . ARG A 1 102 ? 0.672 -3.807 2.469 1.00 97.12 102 ARG A O 1
ATOM 820 N N . ILE A 1 103 ? -0.353 -4.993 0.844 1.00 96.56 103 ILE A N 1
ATOM 821 C CA . ILE A 1 103 ? 0.837 -5.496 0.166 1.00 96.56 103 ILE A CA 1
ATOM 822 C C . ILE A 1 103 ? 0.860 -4.798 -1.184 1.00 96.56 103 ILE A C 1
ATOM 824 O O . ILE A 1 103 ? -0.126 -4.855 -1.915 1.00 96.56 103 ILE A O 1
ATOM 828 N N . TYR A 1 104 ? 1.952 -4.112 -1.487 1.00 96.44 104 TYR A N 1
ATOM 829 C CA . TYR A 1 104 ? 2.147 -3.386 -2.732 1.00 96.44 104 TYR A CA 1
ATOM 830 C C . TYR A 1 104 ? 3.442 -3.856 -3.375 1.00 96.44 104 TYR A C 1
ATOM 832 O O . TYR A 1 104 ? 4.482 -3.865 -2.720 1.00 96.44 104 TYR A O 1
ATOM 840 N N . MET A 1 105 ? 3.378 -4.265 -4.634 1.00 94.62 105 MET A N 1
ATOM 841 C CA . MET A 1 105 ? 4.528 -4.753 -5.384 1.00 94.62 105 MET A CA 1
ATOM 842 C C . MET A 1 105 ? 4.581 -4.057 -6.730 1.00 94.62 105 MET A C 1
ATOM 844 O O . MET A 1 105 ? 3.556 -3.918 -7.397 1.00 94.62 105 MET A O 1
ATOM 848 N N . THR A 1 106 ? 5.773 -3.647 -7.137 1.00 93.69 106 THR A N 1
ATOM 849 C CA . THR A 1 106 ? 6.011 -3.114 -8.476 1.00 93.69 106 THR A CA 1
ATOM 850 C C . THR A 1 106 ? 7.307 -3.664 -9.031 1.00 93.69 106 THR A C 1
ATOM 852 O O . THR A 1 106 ? 8.286 -3.781 -8.294 1.00 93.69 106 THR A O 1
ATOM 855 N N . ASN A 1 107 ? 7.335 -3.922 -10.330 1.00 91.25 107 ASN A N 1
ATOM 856 C CA . ASN A 1 107 ? 8.571 -4.061 -11.085 1.00 91.25 107 ASN A CA 1
ATOM 857 C C . ASN A 1 107 ? 8.517 -3.143 -12.297 1.00 91.25 107 ASN A C 1
ATOM 859 O O . ASN A 1 107 ? 7.440 -2.918 -12.851 1.00 91.25 107 ASN A O 1
ATOM 863 N N . SER A 1 108 ? 9.661 -2.616 -12.695 1.00 87.12 108 SER A N 1
ATOM 864 C CA . SER A 1 108 ? 9.830 -1.887 -13.948 1.00 87.12 108 SER A CA 1
ATOM 865 C C . SER A 1 108 ? 11.148 -2.321 -14.554 1.00 87.12 108 SER A C 1
ATOM 867 O O . SER A 1 108 ? 12.193 -2.070 -13.959 1.00 87.12 108 SER A O 1
ATOM 869 N N . ASP A 1 109 ? 11.073 -2.981 -15.700 1.00 85.75 109 ASP A N 1
ATOM 870 C CA . ASP A 1 109 ? 12.219 -3.465 -16.454 1.00 85.75 109 ASP A CA 1
ATOM 871 C C . ASP A 1 109 ? 12.415 -2.537 -17.655 1.00 85.75 109 ASP A C 1
ATOM 873 O O . ASP A 1 109 ? 11.542 -2.433 -18.520 1.00 85.75 109 ASP A O 1
ATOM 877 N N . ASN A 1 110 ? 13.543 -1.825 -17.697 1.00 78.62 110 ASN A N 1
ATOM 878 C CA . ASN A 1 110 ? 13.862 -0.916 -18.793 1.00 78.62 110 ASN A CA 1
ATOM 879 C C . ASN A 1 110 ? 14.820 -1.573 -19.792 1.00 78.62 110 ASN A C 1
ATOM 881 O O . ASN A 1 110 ? 15.784 -2.243 -19.413 1.00 78.62 110 ASN A O 1
ATOM 885 N N . SER A 1 111 ? 14.631 -1.279 -21.078 1.00 74.12 111 SER A N 1
ATOM 886 C CA . SER A 1 111 ? 15.444 -1.788 -22.192 1.00 74.12 111 SER A CA 1
ATOM 887 C C . SER A 1 111 ? 16.909 -1.335 -22.177 1.00 74.12 111 SER A C 1
ATOM 889 O O . SER A 1 111 ? 17.709 -1.818 -22.970 1.00 74.12 111 SER A O 1
ATOM 891 N N . ASN A 1 112 ? 17.271 -0.409 -21.288 1.00 70.19 112 ASN A N 1
ATOM 892 C CA . ASN A 1 112 ? 18.626 0.111 -21.101 1.00 70.19 112 ASN A CA 1
ATOM 893 C C . ASN A 1 112 ? 19.369 -0.560 -19.925 1.00 70.19 112 ASN A C 1
ATOM 895 O O . ASN A 1 112 ? 20.276 0.042 -19.345 1.00 70.19 112 ASN A O 1
ATOM 899 N N . SER A 1 113 ? 18.962 -1.783 -19.563 1.00 72.69 113 SER A N 1
ATOM 900 C CA . SER A 1 113 ? 19.527 -2.581 -18.463 1.00 72.69 113 SER A CA 1
ATOM 901 C C . SER A 1 113 ? 19.427 -1.901 -17.096 1.00 72.69 113 SER A C 1
ATOM 903 O O . SER A 1 113 ? 20.333 -2.002 -16.267 1.00 72.69 113 SER A O 1
ATOM 905 N N . GLN A 1 114 ? 18.326 -1.181 -16.870 1.00 73.56 114 GLN A N 1
ATOM 906 C CA . GLN A 1 114 ? 17.969 -0.636 -15.563 1.00 73.56 114 GLN A CA 1
ATOM 907 C C . GLN A 1 114 ? 16.636 -1.235 -15.129 1.00 73.56 114 GLN A C 1
ATOM 909 O O . GLN A 1 114 ? 15.631 -1.043 -15.810 1.00 73.56 114 GLN A O 1
ATOM 914 N N . SER A 1 115 ? 16.599 -1.932 -14.000 1.00 80.50 115 SER A N 1
ATOM 915 C CA . SER A 1 115 ? 15.348 -2.449 -13.442 1.00 80.50 115 SER A CA 1
ATOM 916 C C . SER A 1 115 ? 15.125 -1.943 -12.025 1.00 80.50 115 SER A C 1
ATOM 918 O O . SER A 1 115 ? 16.053 -1.572 -11.302 1.00 80.50 115 SER A O 1
ATOM 920 N N . THR A 1 116 ? 13.866 -1.849 -11.613 1.00 84.00 116 THR A N 1
ATOM 921 C CA . THR A 1 116 ? 13.519 -1.492 -10.237 1.00 84.00 116 THR A CA 1
ATOM 922 C C . THR A 1 116 ? 12.361 -2.335 -9.752 1.00 84.00 116 THR A C 1
ATOM 924 O O . THR A 1 116 ? 11.245 -2.239 -10.264 1.00 84.00 116 THR A O 1
ATOM 927 N N . LYS A 1 117 ? 12.615 -3.083 -8.682 1.00 87.88 117 LYS A N 1
ATOM 928 C CA . LYS A 1 117 ? 11.621 -3.856 -7.952 1.00 87.88 117 LYS A CA 1
ATOM 929 C C . LYS A 1 117 ? 11.372 -3.215 -6.591 1.00 87.88 117 LYS A C 1
ATOM 931 O O . LYS A 1 117 ? 12.308 -2.931 -5.850 1.00 87.88 117 LYS A O 1
ATOM 936 N N . ASN A 1 118 ? 10.109 -3.013 -6.232 1.00 89.94 118 ASN A N 1
ATOM 937 C CA . ASN A 1 118 ? 9.719 -2.505 -4.920 1.00 89.94 118 ASN A CA 1
ATOM 938 C C . ASN A 1 118 ? 8.646 -3.394 -4.292 1.00 89.94 118 ASN A C 1
ATOM 940 O O . ASN A 1 118 ? 7.682 -3.782 -4.951 1.00 89.94 118 ASN A O 1
ATOM 944 N N . GLU A 1 119 ? 8.805 -3.676 -3.004 1.00 93.62 119 GLU A N 1
ATOM 945 C CA . GLU A 1 119 ? 7.835 -4.369 -2.167 1.00 93.62 119 GLU A CA 1
ATOM 946 C C . GLU A 1 119 ? 7.555 -3.533 -0.915 1.00 93.62 119 GLU A C 1
ATOM 948 O O . GLU A 1 119 ? 8.431 -3.334 -0.070 1.00 93.62 119 GLU A O 1
ATOM 953 N N . THR A 1 120 ? 6.318 -3.067 -0.767 1.00 94.88 120 THR A N 1
ATOM 954 C CA . THR A 1 120 ? 5.869 -2.277 0.380 1.00 94.88 120 THR A CA 1
ATOM 955 C C . THR A 1 120 ? 4.772 -3.012 1.144 1.00 94.88 120 THR A C 1
ATOM 957 O O . THR A 1 120 ? 3.740 -3.395 0.594 1.00 94.88 120 THR A O 1
ATOM 960 N N . TYR A 1 121 ? 4.974 -3.142 2.450 1.00 96.38 121 TYR A N 1
ATOM 961 C CA . TYR A 1 121 ? 4.034 -3.697 3.410 1.00 96.38 121 TYR A CA 1
ATOM 962 C C . TYR A 1 121 ? 3.541 -2.579 4.321 1.00 96.38 121 TYR A C 1
ATOM 964 O O . TYR A 1 121 ? 4.330 -1.850 4.922 1.00 96.38 121 TYR A O 1
ATOM 972 N N . TYR A 1 122 ? 2.229 -2.451 4.439 1.00 97.38 122 TYR A N 1
ATOM 973 C CA . TYR A 1 122 ? 1.578 -1.474 5.299 1.00 97.38 122 TYR A CA 1
ATOM 974 C C . TYR A 1 122 ? 0.586 -2.181 6.214 1.00 97.38 122 TYR A C 1
ATO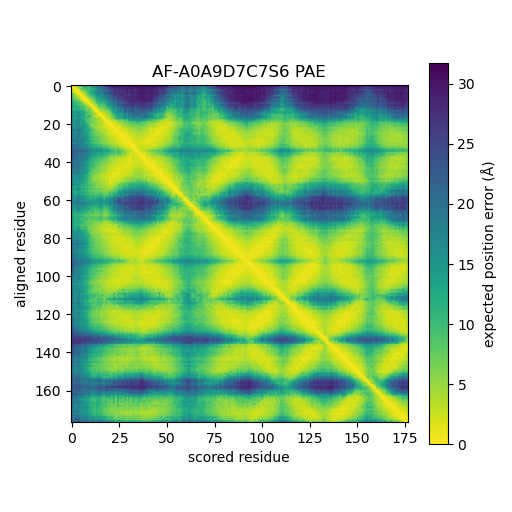M 976 O O . TYR A 1 122 ? -0.132 -3.084 5.785 1.00 97.38 122 TYR A O 1
ATOM 984 N N . LEU A 1 123 ? 0.540 -1.757 7.471 1.00 97.69 123 LEU A N 1
ATOM 985 C CA . LEU A 1 123 ? -0.388 -2.256 8.475 1.00 97.69 123 LEU A CA 1
ATOM 986 C C . LEU A 1 123 ? -0.852 -1.091 9.342 1.00 97.69 123 LEU A C 1
ATOM 988 O O . LEU A 1 123 ? -0.034 -0.344 9.871 1.00 97.69 123 LEU A O 1
ATOM 992 N N . GLU A 1 124 ? -2.160 -0.978 9.528 1.00 98.19 124 GLU A N 1
ATOM 993 C CA . GLU A 1 124 ? -2.784 -0.005 10.413 1.00 98.19 124 GLU A CA 1
ATOM 994 C C . GLU A 1 124 ? -3.849 -0.681 11.265 1.00 98.19 124 GLU A C 1
ATOM 996 O O . GLU A 1 124 ? -4.735 -1.381 10.766 1.00 98.19 124 GLU A O 1
ATOM 1001 N N . TYR A 1 125 ? -3.787 -0.407 12.561 1.00 98.12 125 TYR A N 1
ATOM 1002 C CA . TYR A 1 125 ? -4.857 -0.690 13.494 1.00 98.12 125 TYR A CA 1
ATOM 1003 C C . TYR A 1 125 ? -5.360 0.618 14.096 1.00 98.12 125 TYR A C 1
ATOM 1005 O O . TYR A 1 125 ? -4.587 1.385 14.667 1.00 98.12 125 TYR A O 1
ATOM 1013 N N . ALA A 1 126 ? -6.665 0.850 14.008 1.00 97.81 126 ALA A N 1
ATOM 1014 C CA . ALA A 1 126 ? -7.325 2.019 14.564 1.00 97.81 126 ALA A CA 1
ATOM 1015 C C . ALA A 1 126 ? -8.583 1.614 15.331 1.00 97.81 126 ALA A C 1
ATOM 1017 O O . ALA A 1 126 ? -9.405 0.832 14.845 1.00 97.81 126 ALA A O 1
ATOM 1018 N N . ALA A 1 127 ? -8.759 2.188 16.514 1.00 97.44 127 ALA A N 1
ATOM 1019 C CA . ALA A 1 127 ? -9.983 2.105 17.287 1.00 97.44 127 ALA A CA 1
ATOM 1020 C C . ALA A 1 127 ? -10.612 3.496 17.379 1.00 97.44 127 ALA A C 1
ATOM 1022 O O . ALA A 1 127 ? -9.931 4.493 17.602 1.00 97.44 127 ALA A O 1
ATOM 1023 N N . SER A 1 128 ? -11.922 3.565 17.176 1.00 96.19 128 SER A N 1
ATOM 1024 C CA . SER A 1 128 ? -12.668 4.822 17.135 1.00 96.19 128 SER A CA 1
ATOM 1025 C C . SER A 1 128 ? -14.013 4.673 17.822 1.00 96.19 128 SER A C 1
ATOM 1027 O O . SER A 1 128 ? -14.656 3.630 17.704 1.00 96.19 128 SER A O 1
ATOM 1029 N N . LYS A 1 129 ? -14.436 5.709 18.540 1.00 94.50 129 LYS A N 1
ATOM 1030 C CA . LYS A 1 129 ? -15.729 5.751 19.209 1.00 94.50 129 LYS A CA 1
ATOM 1031 C C . LYS A 1 129 ? -16.342 7.135 19.086 1.00 94.50 129 LYS A C 1
ATOM 1033 O O . LYS A 1 129 ? -15.669 8.142 19.296 1.00 94.50 129 LYS A O 1
ATOM 1038 N N . GLU A 1 130 ? -17.633 7.151 18.799 1.00 91.75 130 GLU A N 1
ATOM 1039 C CA . GLU A 1 130 ? -18.454 8.348 18.891 1.00 91.75 130 GLU A CA 1
ATOM 1040 C C . GLU A 1 130 ? -18.998 8.490 20.320 1.00 91.75 130 GLU A C 1
ATOM 1042 O O . GLU A 1 130 ? -19.562 7.554 20.898 1.00 91.75 130 GLU A O 1
ATOM 1047 N N . LEU A 1 131 ? -18.801 9.663 20.916 1.00 88.06 131 LEU A N 1
ATOM 1048 C CA . LEU A 1 131 ? -19.261 10.009 22.254 1.00 88.06 131 LEU A CA 1
ATOM 1049 C C . LEU A 1 131 ? -20.476 10.932 22.151 1.00 88.06 131 LEU A C 1
ATOM 1051 O O . LEU A 1 131 ? -20.379 12.155 22.238 1.00 88.06 131 LEU A O 1
ATOM 1055 N N . THR A 1 132 ? -21.661 10.336 22.040 1.00 82.94 132 THR A N 1
ATOM 1056 C CA . THR A 1 132 ? -22.923 11.084 21.916 1.00 82.94 132 THR A CA 1
ATOM 1057 C C . THR A 1 132 ? -23.226 11.952 23.148 1.00 82.94 132 THR A C 1
ATOM 1059 O O . THR A 1 132 ? -23.909 12.964 23.035 1.00 82.94 132 THR A O 1
ATOM 1062 N N . ARG A 1 133 ? -22.679 11.614 24.329 1.00 76.31 133 ARG A N 1
ATOM 1063 C CA . ARG A 1 133 ? -22.870 12.383 25.579 1.00 76.31 133 ARG A CA 1
ATOM 1064 C C . ARG A 1 133 ? -22.130 13.726 25.617 1.00 76.31 133 ARG A C 1
ATOM 1066 O O . ARG A 1 133 ? -22.442 14.544 26.473 1.00 76.31 133 ARG A O 1
ATOM 1073 N N . ILE A 1 134 ? -21.165 13.945 24.726 1.00 76.88 134 ILE A N 1
ATOM 1074 C CA . ILE A 1 134 ? -20.338 15.159 24.674 1.00 76.88 134 ILE A CA 1
ATOM 1075 C C . ILE A 1 134 ? -20.494 15.787 23.281 1.00 76.88 134 ILE A C 1
ATOM 1077 O O . ILE A 1 134 ? -19.529 16.018 22.574 1.00 76.88 134 ILE A O 1
ATOM 1081 N N . GLY A 1 135 ? -21.732 15.974 22.818 1.00 77.69 135 GLY A N 1
ATOM 1082 C CA . GLY A 1 135 ? -21.986 16.665 21.547 1.00 77.69 135 GLY A CA 1
ATOM 1083 C C . GLY A 1 135 ? -21.460 15.951 20.293 1.00 77.69 135 GLY A C 1
ATOM 1084 O O . GLY A 1 135 ? -21.033 16.626 19.367 1.00 77.69 135 GLY A O 1
ATOM 1085 N N . GLN A 1 136 ? -21.502 14.610 20.253 1.00 81.88 136 GLN A N 1
ATOM 1086 C CA . GLN A 1 136 ? -21.063 13.789 19.102 1.00 81.88 136 GLN A CA 1
ATOM 1087 C C . GLN A 1 136 ? -19.551 13.869 18.806 1.00 81.88 136 GLN A C 1
ATOM 1089 O O . GLN A 1 136 ? -19.120 13.691 17.666 1.00 81.88 136 GLN A O 1
ATOM 1094 N N . THR A 1 137 ? -18.720 14.092 19.831 1.00 89.44 137 THR A N 1
ATOM 1095 C CA . THR A 1 137 ? -17.258 14.037 19.676 1.00 89.44 137 THR A CA 1
ATOM 1096 C C . THR A 1 137 ? -16.808 12.657 19.200 1.00 89.44 137 THR A C 1
ATOM 1098 O O . THR A 1 137 ? -17.140 11.634 19.804 1.00 89.44 137 THR A O 1
ATOM 1101 N N . HIS A 1 138 ? -15.998 12.628 18.149 1.00 90.88 138 HIS A N 1
ATOM 1102 C CA . HIS A 1 138 ? -15.371 11.426 17.622 1.00 90.88 138 HIS A CA 1
ATOM 1103 C C . HIS A 1 138 ? -13.942 11.328 18.138 1.00 90.88 138 HIS A C 1
ATOM 1105 O O . HIS A 1 138 ? -13.099 12.173 17.844 1.00 90.88 138 HIS A O 1
ATOM 1111 N N . VAL A 1 139 ? -13.650 10.266 18.882 1.00 94.00 139 VAL A N 1
ATOM 1112 C CA . VAL A 1 139 ? -12.301 9.986 19.379 1.00 94.00 139 VAL A CA 1
ATOM 1113 C C . VAL A 1 139 ? -11.760 8.767 18.657 1.00 94.00 139 VAL A C 1
ATOM 1115 O O . VAL A 1 139 ? -12.445 7.750 18.540 1.00 94.00 139 VAL A O 1
ATOM 1118 N N . SER A 1 140 ? -10.520 8.849 18.190 1.00 95.12 140 SER A N 1
ATOM 1119 C CA . SER A 1 140 ? -9.814 7.720 17.601 1.00 95.12 140 SER A CA 1
ATOM 1120 C C . SER A 1 140 ? -8.363 7.669 18.046 1.00 95.12 140 SER A C 1
ATOM 1122 O O . SER A 1 140 ? -7.739 8.691 18.323 1.00 95.12 140 SER A O 1
ATOM 1124 N N . PHE A 1 141 ? -7.837 6.458 18.118 1.00 96.75 141 PHE A N 1
ATOM 1125 C CA . PHE A 1 141 ? -6.434 6.190 18.375 1.00 96.75 141 PHE A CA 1
ATOM 1126 C C . PHE A 1 141 ? -5.992 5.010 17.524 1.00 96.75 141 PHE A C 1
ATOM 1128 O O . PHE A 1 141 ? -6.798 4.138 17.183 1.00 96.75 141 PHE A O 1
ATOM 1135 N N . GLY A 1 142 ? -4.713 4.960 17.187 1.00 97.06 142 GLY A N 1
ATOM 1136 C CA . GLY A 1 142 ? -4.209 3.890 16.353 1.00 97.06 142 GLY A CA 1
ATOM 1137 C C . GLY A 1 142 ? -2.700 3.819 16.276 1.00 97.06 142 GLY A C 1
ATOM 1138 O O . GLY A 1 142 ? -1.966 4.657 16.800 1.00 97.06 142 GLY A O 1
ATOM 1139 N N . PHE A 1 143 ? -2.264 2.769 15.603 1.00 97.38 143 PHE A N 1
ATOM 1140 C CA . PHE A 1 143 ? -0.881 2.487 15.283 1.00 97.38 143 PHE A CA 1
ATOM 1141 C C . PHE A 1 143 ? -0.789 2.110 13.810 1.00 97.38 143 PHE A C 1
ATOM 1143 O O . PHE A 1 143 ? -1.659 1.418 13.277 1.00 97.38 143 PHE A O 1
ATOM 1150 N N . VAL A 1 144 ? 0.281 2.552 13.170 1.00 97.44 144 VAL A N 1
ATOM 1151 C CA . VAL A 1 144 ? 0.576 2.305 11.769 1.00 97.44 144 VAL A CA 1
ATOM 1152 C C . VAL A 1 144 ? 2.041 1.925 11.623 1.00 97.44 144 VAL A C 1
ATOM 1154 O O . VAL A 1 144 ? 2.908 2.434 12.328 1.00 97.44 144 VAL A O 1
ATOM 1157 N N . THR A 1 145 ? 2.330 1.026 10.698 1.00 96.62 145 THR A N 1
ATOM 1158 C CA . THR A 1 145 ? 3.695 0.708 10.298 1.00 96.62 145 THR A CA 1
ATOM 1159 C C . THR A 1 145 ? 3.756 0.520 8.794 1.00 96.62 145 THR A C 1
ATOM 1161 O O . THR A 1 145 ? 2.857 -0.065 8.184 1.00 96.62 145 THR A O 1
ATOM 1164 N N . ASN A 1 146 ? 4.817 1.045 8.193 1.00 95.12 146 ASN A N 1
ATOM 1165 C CA . ASN A 1 146 ? 5.154 0.822 6.798 1.00 95.12 146 ASN A CA 1
ATOM 1166 C C . ASN A 1 146 ? 6.572 0.261 6.708 1.00 95.12 146 ASN A C 1
ATOM 1168 O O . ASN A 1 146 ? 7.475 0.727 7.406 1.00 95.12 146 ASN A O 1
ATOM 1172 N N . GLN A 1 147 ? 6.766 -0.720 5.836 1.00 94.12 147 GLN A N 1
ATOM 1173 C CA . GLN A 1 147 ? 8.063 -1.274 5.508 1.00 94.12 147 GLN A CA 1
ATOM 1174 C C . GLN A 1 147 ? 8.192 -1.418 3.998 1.00 94.12 147 GLN A C 1
ATOM 1176 O O . GLN A 1 147 ? 7.358 -2.065 3.377 1.00 94.12 147 GLN A O 1
ATOM 1181 N N . SER A 1 148 ? 9.244 -0.847 3.421 1.00 92.44 148 SER A N 1
ATOM 1182 C CA . SER A 1 148 ? 9.517 -0.912 1.985 1.00 92.44 148 SER A CA 1
ATOM 1183 C C . SER A 1 148 ? 10.890 -1.511 1.721 1.00 92.44 148 SER A C 1
ATOM 1185 O O . SER A 1 148 ? 11.854 -1.185 2.419 1.00 92.44 148 SER A O 1
ATOM 1187 N N . PHE A 1 149 ? 10.961 -2.374 0.718 1.00 90.38 149 PHE A N 1
ATOM 1188 C CA . PHE A 1 149 ? 12.179 -2.964 0.189 1.00 90.38 149 PHE A CA 1
ATOM 1189 C C . PHE A 1 149 ? 12.283 -2.595 -1.281 1.00 90.38 149 PHE A C 1
ATOM 1191 O O . PHE A 1 149 ? 11.397 -2.931 -2.060 1.00 90.38 149 PHE A O 1
ATOM 1198 N N . VAL A 1 150 ? 13.359 -1.914 -1.648 1.00 87.12 150 VAL A N 1
ATOM 1199 C CA . VAL A 1 150 ? 13.614 -1.488 -3.020 1.00 87.12 150 VAL A CA 1
ATOM 1200 C C . VAL A 1 150 ? 14.899 -2.146 -3.477 1.00 87.12 150 VAL A C 1
ATOM 1202 O O . VAL A 1 150 ? 15.931 -1.987 -2.828 1.00 87.12 150 VAL A O 1
ATOM 1205 N N . HIS A 1 151 ? 14.819 -2.858 -4.589 1.00 85.00 151 HIS A N 1
ATOM 1206 C CA . HIS A 1 151 ? 15.956 -3.376 -5.322 1.00 85.00 151 HIS A CA 1
ATOM 1207 C C . HIS A 1 151 ? 16.053 -2.627 -6.649 1.00 85.00 151 HIS A C 1
ATOM 1209 O O . HIS A 1 151 ? 15.074 -2.568 -7.393 1.00 85.00 151 HIS A O 1
ATOM 1215 N N . ALA A 1 152 ? 17.210 -2.042 -6.932 1.00 80.31 152 ALA A N 1
ATOM 1216 C CA . ALA A 1 152 ? 17.489 -1.379 -8.198 1.00 80.31 152 ALA A CA 1
ATOM 1217 C C . ALA A 1 152 ? 18.706 -2.025 -8.861 1.00 80.31 152 ALA A C 1
ATOM 1219 O O . ALA A 1 152 ? 19.787 -2.066 -8.268 1.00 80.31 152 ALA A O 1
ATOM 1220 N N . ASP A 1 153 ? 18.517 -2.501 -10.084 1.00 79.19 153 ASP A N 1
ATOM 1221 C CA . ASP A 1 153 ? 19.576 -3.059 -10.914 1.00 79.19 153 ASP A CA 1
ATOM 1222 C C . ASP A 1 153 ? 19.966 -2.053 -12.003 1.00 79.19 153 ASP A C 1
ATOM 1224 O O . ASP A 1 153 ? 19.100 -1.406 -12.593 1.00 79.19 153 ASP A O 1
ATOM 1228 N N . CYS A 1 154 ? 21.267 -1.907 -12.242 1.00 68.81 154 CYS A N 1
ATOM 1229 C CA . CYS A 1 154 ? 21.865 -0.938 -13.162 1.00 68.81 154 CYS A CA 1
ATOM 1230 C C . CYS A 1 154 ? 23.129 -1.525 -13.818 1.00 68.81 154 CYS A C 1
ATOM 1232 O O . CYS A 1 154 ? 24.183 -0.880 -13.829 1.00 68.81 154 CYS A O 1
ATOM 1234 N N . ASP A 1 155 ? 23.031 -2.736 -14.367 1.00 60.88 155 ASP A N 1
ATOM 1235 C CA . ASP A 1 155 ? 24.140 -3.507 -14.953 1.00 60.88 155 ASP A CA 1
ATOM 1236 C C . ASP A 1 155 ? 24.951 -2.776 -16.055 1.00 60.88 155 ASP A C 1
ATOM 1238 O O . ASP A 1 155 ? 26.082 -3.156 -16.355 1.00 60.88 155 ASP A O 1
ATOM 1242 N N . GLY A 1 156 ? 24.430 -1.691 -16.645 1.00 55.97 156 GLY A N 1
ATOM 1243 C CA . GLY A 1 156 ? 25.112 -0.904 -17.690 1.00 55.97 156 GLY A CA 1
ATOM 1244 C C . GLY A 1 156 ? 25.954 0.288 -17.207 1.00 55.97 156 GLY A C 1
ATOM 1245 O O . GLY A 1 156 ? 26.684 0.892 -17.994 1.00 55.97 156 GLY A O 1
ATOM 1246 N N . LEU A 1 157 ? 25.867 0.667 -15.929 1.00 57.16 157 LEU A N 1
ATOM 1247 C CA . LEU A 1 157 ? 26.495 1.877 -15.391 1.00 57.16 157 LEU A CA 1
ATOM 1248 C C . LEU A 1 157 ? 27.360 1.496 -14.190 1.00 57.16 157 LEU A C 1
ATOM 1250 O O . LEU A 1 157 ? 26.867 1.541 -13.071 1.00 57.16 157 LEU A O 1
ATOM 1254 N N . ASN A 1 158 ? 28.636 1.149 -14.414 1.00 52.81 158 ASN A N 1
ATOM 1255 C CA . ASN A 1 158 ? 29.646 0.845 -13.381 1.00 52.81 158 ASN A CA 1
ATOM 1256 C C . ASN A 1 158 ? 29.558 1.806 -12.169 1.00 52.81 158 ASN A C 1
ATOM 1258 O O . ASN A 1 158 ? 30.195 2.864 -12.156 1.00 52.81 158 ASN A O 1
ATOM 1262 N N . ARG A 1 159 ? 28.753 1.474 -11.151 1.00 57.81 159 ARG A N 1
ATOM 1263 C CA . ARG A 1 159 ? 28.441 2.361 -10.020 1.00 57.81 159 ARG A CA 1
ATOM 1264 C C . ARG A 1 159 ? 28.504 1.618 -8.693 1.00 57.81 159 ARG A C 1
ATOM 1266 O O . ARG A 1 159 ? 28.078 0.484 -8.560 1.00 57.81 159 ARG A O 1
ATOM 1273 N N . SER A 1 160 ? 29.029 2.323 -7.692 1.00 55.91 160 SER A N 1
ATOM 1274 C CA . SER A 1 160 ? 29.412 1.813 -6.366 1.00 55.91 160 SER A CA 1
ATOM 1275 C C . SER A 1 160 ? 28.255 1.730 -5.343 1.00 55.91 160 SER A C 1
ATOM 1277 O O . SER A 1 160 ? 28.507 1.623 -4.141 1.00 55.91 160 SER A O 1
ATOM 1279 N N . GLY A 1 161 ? 26.996 1.854 -5.772 1.00 61.31 161 GLY A N 1
ATOM 1280 C CA . GLY A 1 161 ? 25.833 1.875 -4.875 1.00 61.31 161 GLY A CA 1
ATOM 1281 C C . GLY A 1 161 ? 25.368 0.474 -4.470 1.00 61.31 161 GLY A C 1
ATOM 1282 O O . GLY A 1 161 ? 25.553 -0.476 -5.220 1.00 61.31 161 GLY A O 1
ATOM 1283 N N . LYS A 1 162 ? 24.742 0.338 -3.292 1.00 63.59 162 LYS A N 1
ATOM 1284 C CA . LYS A 1 162 ? 24.032 -0.899 -2.928 1.00 63.59 162 LYS A CA 1
ATOM 1285 C C . LYS A 1 162 ? 22.664 -0.908 -3.609 1.00 63.59 162 LYS A C 1
ATOM 1287 O O . LYS A 1 162 ? 21.886 0.024 -3.416 1.00 63.59 162 LYS A O 1
ATOM 1292 N N . SER A 1 163 ? 22.385 -1.966 -4.363 1.00 73.88 163 SER A N 1
ATOM 1293 C CA . SER A 1 163 ? 21.118 -2.178 -5.072 1.00 73.88 163 SER A CA 1
ATOM 1294 C C . SER A 1 163 ? 19.921 -2.328 -4.134 1.00 73.88 163 SER A C 1
ATOM 1296 O O . SER A 1 163 ? 18.815 -1.935 -4.489 1.00 73.88 163 SER A O 1
ATOM 1298 N N . ASP A 1 164 ? 20.146 -2.828 -2.915 1.00 81.38 164 ASP A N 1
ATOM 1299 C CA . ASP A 1 164 ? 19.099 -3.072 -1.924 1.00 81.38 164 ASP A CA 1
ATOM 1300 C C . ASP A 1 164 ? 18.966 -1.935 -0.913 1.00 81.38 164 ASP A C 1
ATOM 1302 O O . ASP A 1 164 ? 19.917 -1.567 -0.216 1.00 81.38 164 ASP A O 1
ATOM 1306 N N . ASN A 1 165 ? 17.741 -1.441 -0.758 1.00 83.69 165 ASN A N 1
ATOM 1307 C CA . ASN A 1 165 ? 17.373 -0.430 0.219 1.00 83.69 165 ASN A CA 1
ATOM 1308 C C . ASN A 1 165 ? 16.160 -0.897 1.026 1.00 83.69 165 ASN A C 1
ATOM 1310 O O . ASN A 1 165 ? 15.187 -1.414 0.481 1.00 83.69 165 ASN A O 1
ATOM 1314 N N . ARG A 1 166 ? 16.199 -0.686 2.345 1.00 89.50 166 ARG A N 1
ATOM 1315 C CA . ARG A 1 166 ? 15.100 -1.011 3.262 1.00 89.50 166 ARG A CA 1
ATOM 1316 C C . ARG A 1 166 ? 14.731 0.217 4.077 1.00 89.50 166 ARG A C 1
ATOM 1318 O O . ARG A 1 166 ? 15.592 0.808 4.722 1.00 89.50 166 ARG A O 1
ATOM 1325 N N . MET A 1 167 ? 13.445 0.542 4.115 1.00 90.25 167 MET A N 1
ATOM 1326 C CA . MET A 1 167 ? 12.897 1.618 4.938 1.00 90.25 167 MET A CA 1
ATOM 1327 C C . MET A 1 167 ? 11.799 1.072 5.847 1.00 90.25 167 MET A C 1
ATOM 1329 O O . MET A 1 167 ? 10.999 0.239 5.426 1.00 90.25 167 MET A O 1
ATOM 1333 N N . GLN A 1 168 ? 11.759 1.537 7.094 1.00 91.19 168 GLN A N 1
ATOM 1334 C CA . GLN A 1 168 ? 10.708 1.213 8.056 1.00 91.19 168 GLN A CA 1
ATOM 1335 C C . GLN A 1 168 ? 10.242 2.484 8.761 1.00 91.19 168 GLN A C 1
ATOM 1337 O O . GLN A 1 168 ? 11.065 3.321 9.124 1.00 91.19 168 GLN A O 1
ATOM 1342 N N . ASN A 1 169 ? 8.933 2.616 8.964 1.00 94.00 169 ASN A N 1
ATOM 1343 C CA . ASN A 1 169 ? 8.333 3.776 9.615 1.00 94.00 169 ASN A CA 1
ATOM 1344 C C . ASN A 1 169 ? 7.119 3.368 10.475 1.00 94.00 169 ASN A C 1
ATOM 1346 O O . ASN A 1 169 ? 5.996 3.323 9.962 1.00 94.00 169 ASN A O 1
ATOM 1350 N N . PRO A 1 170 ? 7.330 3.017 11.755 1.00 95.88 170 PRO A N 1
ATOM 1351 C CA . PRO A 1 170 ? 6.256 2.821 12.721 1.00 95.88 170 PRO A CA 1
ATOM 1352 C C . PRO A 1 170 ? 5.839 4.148 13.376 1.00 95.88 170 PRO A C 1
ATOM 1354 O O . PRO A 1 170 ? 6.685 4.946 13.774 1.00 95.88 170 PRO A O 1
ATOM 1357 N N . ALA A 1 171 ? 4.537 4.362 13.556 1.00 96.56 171 ALA A N 1
ATOM 1358 C CA . ALA A 1 171 ? 3.989 5.539 14.221 1.00 96.56 171 ALA A CA 1
ATOM 1359 C C . ALA A 1 171 ? 2.678 5.224 14.954 1.00 96.56 171 ALA A C 1
ATOM 1361 O O . ALA A 1 171 ? 1.938 4.310 14.598 1.00 96.56 171 ALA A O 1
ATOM 1362 N N . SER A 1 172 ? 2.360 6.022 15.969 1.00 96.62 172 SER A N 1
ATOM 1363 C CA . SER A 1 172 ? 1.068 6.006 16.660 1.00 96.62 172 SER A CA 1
ATOM 1364 C C . SER A 1 172 ? 0.375 7.351 16.514 1.00 96.62 172 SER A C 1
ATOM 1366 O O . SER A 1 172 ? 1.043 8.383 16.452 1.00 96.62 172 SER A O 1
ATOM 1368 N N . PHE A 1 173 ? -0.953 7.356 16.517 1.00 96.12 173 PHE A N 1
ATOM 1369 C CA . PHE A 1 173 ? -1.737 8.580 16.410 1.00 96.12 173 PHE A CA 1
ATOM 1370 C C . PHE A 1 173 ? -2.945 8.570 17.343 1.00 96.12 173 PHE A C 1
ATOM 1372 O O . PHE A 1 173 ? -3.470 7.519 17.716 1.00 96.12 173 PHE A O 1
ATOM 1379 N N . ALA A 1 174 ? -3.401 9.771 17.682 1.00 96.31 174 ALA A N 1
ATOM 1380 C CA . ALA A 1 174 ? -4.670 10.020 18.340 1.00 96.31 174 ALA A CA 1
ATOM 1381 C C . ALA A 1 174 ? -5.324 11.242 17.691 1.00 96.31 174 ALA A C 1
ATOM 1383 O O . ALA A 1 174 ? -4.646 12.214 17.358 1.00 96.31 174 ALA A O 1
ATOM 1384 N N . GLN A 1 175 ? -6.636 11.185 17.496 1.00 93.38 175 GLN A N 1
ATOM 1385 C CA . GLN A 1 175 ? -7.411 12.252 16.878 1.00 93.38 175 GLN A CA 1
ATOM 1386 C C . GLN A 1 175 ? -8.737 12.418 17.615 1.00 93.38 175 GLN A C 1
ATOM 1388 O O . GLN A 1 175 ? -9.422 11.437 17.911 1.00 93.38 175 GLN A O 1
ATOM 1393 N N . VAL A 1 176 ? -9.105 13.674 17.860 1.00 92.62 176 VAL A N 1
ATOM 1394 C CA . VAL A 1 176 ? -10.401 14.086 18.406 1.00 92.62 176 VAL A CA 1
ATOM 1395 C C . VAL A 1 176 ? -11.026 15.059 17.408 1.00 92.62 176 VAL A C 1
ATOM 1397 O O . VAL A 1 176 ? -10.340 15.978 16.957 1.00 92.62 176 VAL A O 1
ATOM 1400 N N . ARG A 1 177 ? -12.281 14.829 17.019 1.00 85.00 177 ARG A N 1
ATOM 1401 C CA . ARG A 1 177 ? -13.043 15.679 16.095 1.00 85.00 177 ARG A CA 1
ATOM 1402 C C . ARG A 1 177 ? -14.440 15.958 16.627 1.00 85.00 177 ARG A C 1
ATOM 1404 O O . ARG A 1 177 ? -14.992 15.065 17.308 1.00 85.00 177 ARG A O 1
#

Mean predicted aligned error: 9.84 Å

Nearest PDB structures (foldseek):
  3qq2-assembly2_B  TM=3.754E-01  e=1.004E+00  Bordetella pertussis
  4rdt-assembly1_A  TM=3.869E-01  e=2.576E+00  Neisseria meningitidis MC58
  4rdt-assembly2_B  TM=3.868E-01  e=2.715E+00  Neisseria meningitidis MC58
  3qrc-assembly1_A  TM=3.550E-01  e=5.954E+00  Yersinia pestis
  3fhh-assembly1_A  TM=4.347E-01  e=6.612E+00  Shigella dysenteriae

Radius of gyration: 24.9 Å; Cα contacts (8 Å, |Δi|>4): 397; chains: 1; bounding box: 54×36×70 Å

Sequence (177 aa):
MADPALPFEQDSLSNSDIGDRSGRFNFNLRYRPRNVDGLSMGINGNAMIEHSNFSLVWGDDSAKIYRAFPGTLTITDSWQFYLDPYITYFTPSGLRHSLKSRIYMTNSDNSNSQSTKNETYYLEYAASKELTRIGQTHVSFGFVTNQSFVHADCDGLNRSGKSDNRMQNPASFAQVR

Foldseek 3Di:
DDDPVDPDDADPDDPVLADKDKDKDWDKFKDDDPVAPQKIKIKIKMKMWIKHKDFPAFCDPPPTNVPHNGPRIKIKIKMKMKMKIKMWGADPVRKIKIKIKMWIWMWIQIPQFKIKIKTKIKIKIKIWGFDVVPVRKIKMKIKIKMKMWMAITDPPDPDDDHRIDIDMDIDIDIDID

Solvent-accessible surface area (backbone atoms only — not comparable to full-atom values): 9575 Å² total; per-residue (Å²): 130,86,66,87,84,53,99,63,72,74,68,89,76,50,78,81,76,57,56,70,46,76,49,78,50,77,51,77,46,79,49,64,60,87,91,44,78,54,40,37,38,35,40,34,37,39,42,35,41,37,37,43,61,48,55,87,42,58,54,34,96,78,91,31,57,92,34,54,25,68,82,41,62,34,44,33,47,31,40,39,37,37,42,34,47,35,40,35,37,39,47,97,87,56,41,35,40,37,41,40,38,36,44,37,40,36,39,36,44,33,74,73,48,37,35,40,39,38,44,36,43,36,42,38,40,38,41,34,36,71,37,69,92,63,83,58,33,34,40,35,40,36,41,37,36,38,38,38,40,38,40,45,48,48,86,74,54,99,65,95,70,77,44,70,46,78,51,77,52,75,51,73,53,73,50,77,86

pLDDT: mean 84.02, std 14.76, range [37.56, 98.25]